Protein AF-A0A560C0X3-F1 (afdb_monomer)

Secondary structure (DSSP, 8-state):
--------------------SSHHHHHHHHHHHHHHTHHHHHHHTT-S-----TT--PPPPPPPP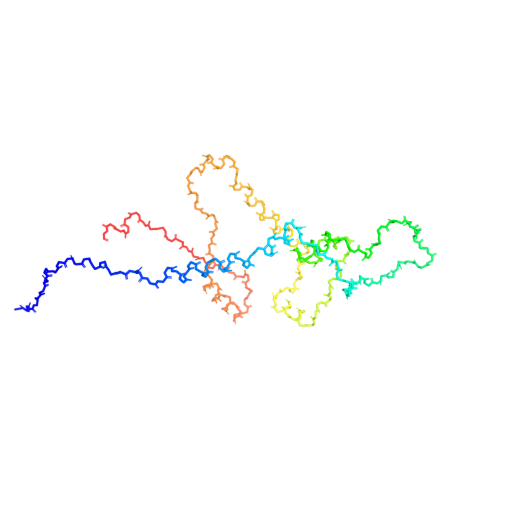PS-SSSPPPP-TTPPPTT---HHHHHHHHHHTTTSSTTSSS--------HHHHHHHHHTT-TT-PPTTHHHHHHHHHHHHHHHTT-HHHHHHT-S-PPPSPPPB-HHHHHHHHHHHHHHT--TT-SPPPB----PPPTTTT--

InterPro domains:
  IPR021395 Protein of unknown function DUF3035 [PF11233] (43-186)

Solvent-accessible surface area (backbone atoms only — not comparable to full-atom values): 14164 Å² total; per-residue (Å²): 129,89,88,82,83,88,86,81,92,74,82,90,74,84,79,87,72,85,90,80,85,58,64,70,63,53,51,52,53,52,52,54,56,57,62,68,49,55,64,59,53,36,46,73,73,60,76,45,86,83,73,81,64,91,81,64,80,78,84,71,64,80,88,77,84,71,99,47,90,88,66,69,79,83,85,61,89,92,60,82,56,92,64,61,78,49,72,67,57,52,51,49,28,68,73,69,54,68,75,78,76,86,47,80,86,49,82,78,72,66,72,77,64,53,75,66,51,50,52,50,42,54,72,70,64,55,76,83,63,76,67,88,61,52,66,62,53,52,52,52,54,53,51,50,58,63,56,68,77,62,42,74,64,50,54,66,76,52,72,57,91,73,78,72,94,73,79,51,65,31,70,67,58,39,52,50,51,49,53,54,27,60,75,70,70,47,62,84,87,65,76,86,80,45,62,58,77,82,78,76,78,58,99,60,78,83,76,117

Radius of gyration: 33.98 Å; Cα contacts (8 Å, |Δi|>4): 47; chains: 1; bounding box: 112×56×69 Å

Organism: Azospirillum brasilense (NCBI:txid192)

Structure (mmCIF, N/CA/C/O backbone):
data_AF-A0A560C0X3-F1
#
_entry.id   AF-A0A560C0X3-F1
#
loop_
_atom_site.group_PDB
_atom_site.id
_atom_site.type_symbol
_atom_site.label_atom_id
_atom_site.label_alt_id
_atom_site.label_comp_id
_atom_site.label_asym_id
_atom_site.label_entity_id
_atom_site.label_seq_id
_atom_site.pdbx_PDB_ins_code
_atom_site.Cartn_x
_atom_site.Cartn_y
_atom_site.Cartn_z
_atom_site.occupancy
_atom_site.B_iso_or_equiv
_atom_site.auth_seq_id
_atom_site.auth_comp_id
_atom_site.auth_asym_id
_atom_site.auth_atom_id
_atom_site.pdbx_PDB_model_num
ATOM 1 N N . MET A 1 1 ? -70.327 13.283 19.574 1.00 41.25 1 MET A N 1
ATOM 2 C CA . MET A 1 1 ? -68.919 12.825 19.556 1.00 41.25 1 MET A CA 1
ATOM 3 C C . MET A 1 1 ? -68.343 13.211 18.198 1.00 41.25 1 MET A C 1
ATOM 5 O O . MET A 1 1 ? -69.036 13.007 17.213 1.00 41.25 1 MET A O 1
ATOM 9 N N . LEU A 1 2 ? -67.200 13.910 18.194 1.00 37.56 2 LEU A N 1
ATOM 10 C CA . LEU A 1 2 ? -66.532 14.622 17.079 1.00 37.56 2 LEU A CA 1
ATOM 11 C C . LEU A 1 2 ? -66.697 13.895 15.721 1.00 37.56 2 LEU A C 1
ATOM 13 O O . LEU A 1 2 ? -66.414 12.709 15.656 1.00 37.56 2 LEU A O 1
ATOM 17 N N . SER A 1 3 ? -67.269 14.441 14.639 1.00 41.94 3 SER A N 1
ATOM 18 C CA . SER A 1 3 ? -66.987 15.655 13.841 1.00 41.94 3 SER A CA 1
ATOM 19 C C . SER A 1 3 ? -65.567 15.737 13.260 1.00 41.94 3 SER A C 1
ATOM 21 O O . SER A 1 3 ? -64.688 16.284 13.915 1.00 41.94 3 SER A O 1
ATOM 23 N N . PHE A 1 4 ? -65.374 15.189 12.047 1.00 36.75 4 PHE A N 1
ATOM 24 C CA . PHE A 1 4 ? -64.528 15.658 10.919 1.00 36.75 4 PHE A CA 1
ATOM 25 C C . PHE A 1 4 ? -64.501 14.534 9.851 1.00 36.75 4 PHE A C 1
ATOM 27 O O . PHE A 1 4 ? -64.142 13.408 10.161 1.00 36.75 4 PHE A O 1
ATOM 34 N N . ALA A 1 5 ? -65.106 14.683 8.671 1.00 41.66 5 ALA A N 1
ATOM 35 C CA . ALA A 1 5 ? -64.643 15.414 7.486 1.00 41.66 5 ALA A CA 1
ATOM 36 C C . ALA A 1 5 ? -63.837 14.553 6.488 1.00 41.66 5 ALA A C 1
ATOM 38 O O . ALA A 1 5 ? -62.844 13.929 6.834 1.00 41.66 5 ALA A O 1
ATOM 39 N N . SER A 1 6 ? -64.212 14.715 5.213 1.00 40.19 6 SER A N 1
ATOM 40 C CA . SER A 1 6 ? -63.333 14.683 4.037 1.00 40.19 6 SER A CA 1
ATOM 41 C C . SER A 1 6 ? -62.940 13.319 3.450 1.00 40.19 6 SER A C 1
ATOM 43 O O . SER A 1 6 ? -62.112 12.604 3.992 1.00 40.19 6 SER A O 1
ATOM 45 N N . SER A 1 7 ? -63.390 13.041 2.222 1.00 43.66 7 SER A N 1
ATOM 46 C CA . SER A 1 7 ? -62.430 13.035 1.112 1.00 43.66 7 SER A CA 1
ATOM 47 C C . SER A 1 7 ? -63.134 13.136 -0.239 1.00 43.66 7 SER A C 1
ATOM 49 O O . SER A 1 7 ? -64.016 12.363 -0.604 1.00 43.66 7 SER A O 1
ATOM 51 N N . ILE A 1 8 ? -62.730 14.177 -0.946 1.00 47.94 8 ILE A N 1
ATOM 52 C CA . ILE A 1 8 ? -63.226 14.682 -2.211 1.00 47.94 8 ILE A CA 1
ATOM 53 C C . ILE A 1 8 ? -62.703 13.823 -3.366 1.00 47.94 8 ILE A C 1
ATOM 55 O O . ILE A 1 8 ? -61.501 13.623 -3.522 1.00 47.94 8 ILE A O 1
ATOM 59 N N . ALA A 1 9 ? -63.614 13.408 -4.244 1.00 51.00 9 ALA A N 1
ATOM 60 C CA . ALA A 1 9 ? -63.285 12.971 -5.590 1.00 51.00 9 ALA A CA 1
ATOM 61 C C . ALA A 1 9 ? -62.662 14.140 -6.377 1.00 51.00 9 ALA A C 1
ATOM 63 O O . ALA A 1 9 ? -63.342 15.119 -6.690 1.00 51.00 9 ALA A O 1
ATOM 64 N N . ARG A 1 10 ? -61.378 14.046 -6.743 1.00 47.59 10 ARG A N 1
ATOM 65 C CA . ARG A 1 10 ? -60.783 14.896 -7.787 1.00 47.59 10 ARG A CA 1
ATOM 66 C C . ARG A 1 10 ? -60.113 14.037 -8.848 1.00 47.59 10 ARG A C 1
ATOM 68 O O . ARG A 1 10 ? -59.218 13.244 -8.581 1.00 47.59 10 ARG A O 1
ATOM 75 N N . ARG A 1 11 ? -60.628 14.223 -10.063 1.00 47.00 11 ARG A N 1
ATOM 76 C CA . ARG A 1 11 ? -60.196 13.632 -11.326 1.00 47.00 11 ARG A CA 1
ATOM 77 C C . ARG A 1 11 ? -58.701 13.832 -11.541 1.00 47.00 11 ARG A C 1
ATOM 79 O O . ARG A 1 11 ? -58.178 14.929 -11.375 1.00 47.00 11 ARG A O 1
ATOM 86 N N . SER A 1 12 ? -58.067 12.762 -12.002 1.00 45.84 12 SER A N 1
ATOM 87 C CA . SER A 1 12 ? -56.747 12.767 -12.618 1.00 45.84 12 SER A CA 1
ATOM 88 C C . SER A 1 12 ? -56.761 13.668 -13.857 1.00 45.84 12 SER A C 1
ATOM 90 O O . SER A 1 12 ? -57.322 13.313 -14.891 1.00 45.84 12 SER A O 1
ATOM 92 N N . THR A 1 13 ? -56.156 14.849 -13.754 1.00 48.03 13 THR A N 1
ATOM 93 C CA . THR A 1 13 ? -55.763 15.659 -14.909 1.00 48.03 13 THR A CA 1
ATOM 94 C C . THR A 1 13 ? -54.274 15.441 -15.144 1.00 48.03 13 THR A C 1
ATOM 96 O O . THR A 1 13 ? -53.438 15.977 -14.420 1.00 48.03 13 THR A O 1
ATOM 99 N N . ARG A 1 14 ? -53.938 14.627 -16.149 1.00 51.03 14 ARG A N 1
ATOM 100 C CA . ARG A 1 14 ? -52.578 14.526 -16.687 1.00 51.03 14 ARG A CA 1
ATOM 101 C C . ARG A 1 14 ? -52.277 15.810 -17.460 1.00 51.03 14 ARG A C 1
ATOM 103 O O . ARG A 1 14 ? -52.784 15.995 -18.563 1.00 51.03 14 ARG A O 1
ATOM 110 N N . SER A 1 15 ? -51.475 16.700 -16.887 1.00 42.84 15 SER A N 1
ATOM 111 C CA . SER A 1 15 ? -50.922 17.855 -17.593 1.00 42.84 15 SER A CA 1
ATOM 112 C C . SER A 1 15 ? -49.656 17.438 -18.349 1.00 42.84 15 SER A C 1
ATOM 114 O O . SER A 1 15 ? -48.555 17.412 -17.805 1.00 42.84 15 SER A O 1
ATOM 116 N N . LEU A 1 16 ? -49.801 17.117 -19.638 1.00 55.41 16 LEU A N 1
ATOM 117 C CA . LEU A 1 16 ? -48.670 17.104 -20.570 1.00 55.41 16 LEU A CA 1
ATOM 118 C C . LEU A 1 16 ? -48.284 18.563 -20.874 1.00 55.41 16 LEU A C 1
ATOM 120 O O . LEU A 1 16 ? -48.778 19.187 -21.812 1.00 55.41 16 LEU A O 1
ATOM 124 N N . GLY A 1 17 ? -47.435 19.130 -20.017 1.00 46.75 17 GLY A N 1
ATOM 125 C CA . GLY A 1 17 ? -46.793 20.425 -20.223 1.00 46.75 17 GLY A CA 1
ATOM 126 C C . GLY A 1 17 ? -45.571 20.290 -21.134 1.00 46.75 17 GLY A C 1
ATOM 127 O O . GLY A 1 17 ? -44.653 19.529 -20.852 1.00 46.75 17 GLY A O 1
ATOM 128 N N . ARG A 1 18 ? -45.590 21.036 -22.240 1.00 55.88 18 ARG A N 1
ATOM 129 C CA . ARG A 1 18 ? -44.599 21.112 -23.327 1.00 55.88 18 ARG A CA 1
ATOM 130 C C . ARG A 1 18 ? -43.155 21.279 -22.820 1.00 55.88 18 ARG A C 1
ATOM 132 O O . ARG A 1 18 ? -42.809 22.326 -22.286 1.00 55.88 18 ARG A O 1
ATOM 139 N N . ALA A 1 19 ? -42.290 20.308 -23.111 1.00 54.09 19 ALA A N 1
ATOM 140 C CA . ALA A 1 19 ? -40.833 20.440 -23.029 1.00 54.09 19 ALA A CA 1
ATOM 141 C C . ALA A 1 19 ? -40.234 20.671 -24.432 1.00 54.09 19 ALA A C 1
ATOM 143 O O . ALA A 1 19 ? -39.456 19.867 -24.932 1.00 54.09 19 ALA A O 1
ATOM 144 N N . LEU A 1 20 ? -40.622 21.758 -25.103 1.00 62.88 20 LEU A N 1
ATOM 145 C CA . LEU A 1 20 ? -39.963 22.220 -26.331 1.00 62.88 20 LEU A CA 1
ATOM 146 C C . LEU A 1 20 ? -39.229 23.523 -26.005 1.00 62.88 20 LEU A C 1
ATOM 148 O O . LEU A 1 20 ? -39.871 24.543 -25.783 1.00 62.88 20 LEU A O 1
ATOM 152 N N . GLY A 1 21 ? -37.894 23.488 -25.951 1.00 57.91 21 GLY A N 1
ATOM 153 C CA . GLY A 1 21 ? -37.104 24.721 -25.825 1.00 57.91 21 GLY A CA 1
ATOM 154 C C . GLY A 1 21 ? -35.640 24.601 -25.391 1.00 57.91 21 GLY A C 1
ATOM 155 O O . GLY A 1 21 ? -34.943 25.605 -25.409 1.00 57.91 21 GLY A O 1
ATOM 156 N N . ARG A 1 22 ? -35.135 23.416 -25.010 1.00 58.81 22 ARG A N 1
ATOM 157 C CA . ARG A 1 22 ? -33.709 23.228 -24.632 1.00 58.81 22 ARG A CA 1
ATOM 158 C C . ARG A 1 22 ? -32.947 22.184 -25.461 1.00 58.81 22 ARG A C 1
ATOM 160 O O . ARG A 1 22 ? -31.740 22.053 -25.310 1.00 58.81 22 ARG A O 1
ATOM 167 N N . GLY A 1 23 ? -33.632 21.492 -26.374 1.00 61.78 23 GLY A N 1
ATOM 168 C CA . GLY A 1 23 ? -33.045 20.490 -27.273 1.00 61.78 23 GLY A CA 1
ATOM 169 C C . GLY A 1 23 ? -31.928 21.000 -28.199 1.00 61.78 23 GLY A C 1
ATOM 170 O O . GLY A 1 23 ? -30.887 20.347 -28.251 1.00 61.78 23 GLY A O 1
ATOM 171 N N . PRO A 1 24 ? -32.064 22.156 -28.890 1.00 66.19 24 PRO A N 1
ATOM 172 C CA . PRO A 1 24 ? -31.031 22.592 -29.835 1.00 66.19 24 PRO A CA 1
ATOM 173 C C . PRO A 1 24 ? -29.752 23.066 -29.130 1.00 66.19 24 PRO A C 1
ATOM 175 O O . PRO A 1 24 ? -28.660 22.848 -29.641 1.00 66.19 24 PRO A O 1
ATOM 178 N N . LEU A 1 25 ? -29.869 23.638 -27.925 1.00 69.88 25 LEU A N 1
ATOM 179 C CA . LEU A 1 25 ? -28.718 24.041 -27.109 1.00 69.88 25 LEU A CA 1
ATOM 180 C C . LEU A 1 25 ? -27.960 22.829 -26.548 1.00 69.88 25 LEU A C 1
ATOM 182 O O . LEU A 1 25 ? -26.732 22.830 -26.537 1.00 69.88 25 LEU A O 1
ATOM 186 N N . LEU A 1 26 ? -28.674 21.775 -26.135 1.00 76.38 26 LEU A N 1
ATOM 187 C CA . LEU A 1 26 ? -28.053 20.539 -25.651 1.00 76.38 26 LEU A CA 1
ATOM 188 C C . LEU A 1 26 ? -27.362 19.762 -26.787 1.00 76.38 26 LEU A C 1
ATOM 190 O O . LEU A 1 26 ? -26.274 19.229 -26.591 1.00 76.38 26 LEU A O 1
ATOM 194 N N . GLY A 1 27 ? -27.964 19.741 -27.982 1.00 80.06 27 GLY A N 1
ATOM 195 C CA . GLY A 1 27 ? -27.369 19.132 -29.175 1.00 80.06 27 GLY A CA 1
ATOM 196 C C . GLY A 1 27 ? -26.104 19.856 -29.642 1.00 80.06 27 GLY A C 1
ATOM 197 O O . GLY A 1 27 ? -25.096 19.210 -29.916 1.00 80.06 27 GLY A O 1
ATOM 198 N N . LEU A 1 28 ? -26.120 21.194 -29.658 1.00 81.31 28 LEU A N 1
ATOM 199 C CA . LEU A 1 28 ? -24.944 22.001 -29.998 1.00 81.31 28 LEU A CA 1
ATOM 200 C C . LEU A 1 28 ? -23.796 21.786 -28.994 1.00 81.31 28 LEU A C 1
ATOM 202 O O . LEU A 1 28 ? -22.644 21.653 -29.401 1.00 81.31 28 LEU A O 1
ATOM 206 N N . ALA A 1 29 ? -24.105 21.693 -27.696 1.00 79.50 29 ALA A N 1
ATOM 207 C CA . ALA A 1 29 ? -23.112 21.415 -26.658 1.00 79.50 29 ALA A CA 1
ATOM 208 C C . ALA A 1 29 ? -22.483 20.015 -26.801 1.00 79.50 29 ALA A C 1
ATOM 210 O O . ALA A 1 29 ? -21.272 19.864 -26.652 1.00 79.50 29 ALA A O 1
ATOM 211 N N . LEU A 1 30 ? -23.281 19.001 -27.148 1.00 80.50 30 LEU A N 1
ATOM 212 C CA . LEU A 1 30 ? -22.797 17.638 -27.400 1.00 80.50 30 LEU A CA 1
ATOM 213 C C . LEU A 1 30 ? -21.871 17.559 -28.619 1.00 80.50 30 LEU A C 1
ATOM 215 O O . LEU A 1 30 ? -20.828 16.912 -28.560 1.00 80.50 30 LEU A O 1
ATOM 219 N N . VAL A 1 31 ? -22.226 18.244 -29.708 1.00 81.31 31 VAL A N 1
ATOM 220 C CA . VAL A 1 31 ? -21.384 18.319 -30.912 1.00 81.31 31 VAL A CA 1
ATOM 221 C C . VAL A 1 31 ? -20.084 19.072 -30.618 1.00 81.31 31 VAL A C 1
ATOM 223 O O . VAL A 1 31 ? -19.018 18.621 -31.032 1.00 81.31 31 VAL A O 1
ATOM 226 N N . ALA A 1 32 ? -20.138 20.162 -29.847 1.00 77.75 32 ALA A N 1
ATOM 227 C CA . ALA A 1 32 ? -18.941 20.885 -29.425 1.00 77.75 32 ALA A CA 1
ATOM 228 C C . ALA A 1 32 ? -17.989 20.002 -28.590 1.00 77.75 32 ALA A C 1
ATOM 230 O O . ALA A 1 32 ? -16.791 19.992 -28.865 1.00 77.75 32 ALA A O 1
ATOM 231 N N . LEU A 1 33 ? -18.508 19.194 -27.651 1.00 76.31 33 LEU A N 1
ATOM 232 C CA . LEU A 1 33 ? -17.697 18.217 -26.904 1.00 76.31 33 LEU A CA 1
ATOM 233 C C . LEU A 1 33 ? -17.110 17.114 -27.804 1.00 76.31 33 LEU A C 1
ATOM 235 O O . LEU A 1 33 ? -15.969 16.692 -27.604 1.00 76.31 33 LEU A O 1
ATOM 239 N N . ALA A 1 34 ? -17.864 16.649 -28.804 1.00 75.25 34 ALA A N 1
ATOM 240 C CA . ALA A 1 34 ? -17.393 15.622 -29.734 1.00 75.25 34 ALA A CA 1
ATOM 241 C C . ALA A 1 34 ? -16.242 16.124 -30.626 1.00 75.25 34 ALA A C 1
ATOM 243 O O . ALA A 1 34 ? -15.321 15.363 -30.928 1.00 75.25 34 ALA A O 1
ATOM 244 N N . LEU A 1 35 ? -16.249 17.407 -31.008 1.00 71.88 35 LEU A N 1
ATOM 245 C CA . LEU A 1 35 ? -15.166 18.007 -31.795 1.00 71.88 35 LEU A CA 1
ATOM 246 C C . LEU A 1 35 ? -13.882 18.208 -30.972 1.00 71.88 35 LEU A C 1
ATOM 248 O O . LEU A 1 35 ? -12.794 18.050 -31.524 1.00 71.88 35 LEU A O 1
ATOM 252 N N . THR A 1 36 ? -13.981 18.481 -29.663 1.00 70.12 36 THR A N 1
ATOM 253 C CA . THR A 1 36 ? -12.797 18.656 -28.795 1.00 70.12 36 THR A CA 1
ATOM 254 C C . THR A 1 36 ? -12.005 17.369 -28.540 1.00 70.12 36 THR A C 1
ATOM 256 O O . THR A 1 36 ? -10.846 17.448 -28.158 1.00 70.12 36 THR A O 1
ATOM 259 N N . GLY A 1 37 ? -12.585 16.185 -28.779 1.00 66.50 37 GLY A N 1
ATOM 260 C CA . GLY A 1 37 ? -11.908 14.898 -28.547 1.00 66.50 37 GLY A CA 1
ATOM 261 C C . GLY A 1 37 ? -11.094 14.363 -29.733 1.00 66.50 37 GLY A C 1
ATOM 262 O O . GLY A 1 37 ? -10.351 13.393 -29.591 1.00 66.50 37 GLY A O 1
ATOM 263 N N . CYS A 1 38 ? -11.222 14.957 -30.924 1.00 71.50 38 CYS A N 1
ATOM 264 C CA . CYS A 1 38 ? -10.637 14.386 -32.141 1.00 71.50 38 CYS A CA 1
ATOM 265 C C . CYS A 1 38 ? -9.100 14.526 -32.194 1.00 71.50 38 CYS A C 1
ATOM 267 O O . CYS A 1 38 ? -8.423 13.714 -32.824 1.00 71.50 38 CYS A O 1
ATOM 269 N N . THR A 1 39 ? -8.534 15.524 -31.513 1.00 71.12 39 THR A N 1
ATOM 270 C CA . THR A 1 39 ? -7.081 15.747 -31.426 1.00 71.12 39 THR A CA 1
ATOM 271 C C . THR A 1 39 ? -6.384 14.708 -30.547 1.00 71.12 39 THR A C 1
ATOM 273 O O . THR A 1 39 ? -5.360 14.159 -30.952 1.00 71.12 39 THR A O 1
ATOM 276 N N . ASP A 1 40 ? -6.967 14.362 -29.398 1.00 75.06 40 ASP A N 1
ATOM 277 C CA . ASP A 1 40 ? -6.420 13.347 -28.489 1.00 75.06 40 ASP A CA 1
ATOM 278 C C . ASP A 1 40 ? -6.482 11.939 -29.081 1.00 75.06 40 ASP A C 1
ATOM 280 O O . ASP A 1 40 ? -5.521 11.176 -28.976 1.00 75.06 40 ASP A O 1
ATOM 284 N N . VAL A 1 41 ? -7.571 11.608 -29.784 1.00 77.56 41 VAL A N 1
ATOM 285 C CA . VAL A 1 41 ? -7.692 10.320 -30.486 1.00 77.56 41 VAL A CA 1
ATOM 286 C C . VAL A 1 41 ? -6.636 10.191 -31.586 1.00 77.56 41 VAL A C 1
ATOM 288 O O . VAL A 1 41 ? -6.038 9.132 -31.735 1.00 77.56 41 VAL A O 1
ATOM 291 N N . ARG A 1 42 ? -6.336 11.263 -32.330 1.00 76.19 42 ARG A N 1
ATOM 292 C CA . ARG A 1 42 ? -5.270 11.250 -33.351 1.00 76.19 42 ARG A CA 1
ATOM 293 C C . ARG A 1 42 ? -3.877 11.058 -32.751 1.00 76.19 42 ARG A C 1
ATOM 295 O O . ARG A 1 42 ? -3.043 10.384 -33.356 1.00 76.19 42 ARG A O 1
ATOM 302 N N . ARG A 1 43 ? -3.631 11.612 -31.562 1.00 77.44 43 ARG A N 1
ATOM 303 C CA . ARG A 1 43 ? -2.374 11.428 -30.827 1.00 77.44 43 ARG A CA 1
ATOM 304 C C . ARG A 1 43 ? -2.259 10.021 -30.229 1.00 77.44 43 ARG A C 1
ATOM 306 O O . ARG A 1 43 ? -1.183 9.435 -30.307 1.00 77.44 43 ARG A O 1
ATOM 313 N N . SER A 1 44 ? -3.345 9.438 -29.716 1.00 75.69 44 SER A N 1
ATOM 314 C CA . SER A 1 44 ? -3.338 8.077 -29.151 1.00 75.69 44 SER A CA 1
ATOM 315 C C . SER A 1 44 ? -3.199 6.973 -30.205 1.00 75.69 44 SER A C 1
ATOM 317 O O . SER A 1 44 ? -2.556 5.961 -29.938 1.00 75.69 44 SER A O 1
ATOM 319 N N . ILE A 1 45 ? -3.723 7.183 -31.419 1.00 81.88 45 ILE A N 1
ATOM 320 C CA . ILE A 1 45 ? -3.535 6.268 -32.562 1.00 81.88 45 ILE A CA 1
ATOM 321 C C . ILE A 1 45 ? -2.222 6.514 -33.329 1.00 81.88 45 ILE A C 1
ATOM 323 O O . ILE A 1 45 ? -1.991 5.884 -34.359 1.00 81.88 45 ILE A O 1
ATOM 327 N N . GLY A 1 46 ? -1.365 7.431 -32.859 1.00 75.44 46 GLY A N 1
ATOM 328 C CA . GLY A 1 46 ? -0.044 7.692 -33.443 1.00 75.44 46 GLY A CA 1
ATOM 329 C C . GLY A 1 46 ? -0.057 8.423 -34.790 1.00 75.44 46 GLY A C 1
ATOM 330 O O . GLY A 1 46 ? 0.955 8.427 -35.487 1.00 75.44 46 GLY A O 1
ATOM 331 N N . LEU A 1 47 ? -1.183 9.041 -35.165 1.00 81.00 47 LEU A N 1
ATOM 332 C CA . LEU A 1 47 ? -1.292 9.859 -36.379 1.00 81.00 47 LEU A CA 1
ATOM 333 C C . LEU A 1 47 ? -0.569 11.205 -36.232 1.00 81.00 47 LEU A C 1
ATOM 335 O O . LEU A 1 47 ? -0.184 11.811 -37.229 1.00 81.00 47 LEU A O 1
ATOM 339 N N . ASP A 1 48 ? -0.392 11.666 -34.992 1.00 80.31 48 ASP A N 1
ATOM 340 C CA . ASP A 1 48 ? 0.347 12.883 -34.670 1.00 80.31 48 ASP A CA 1
ATOM 341 C C . ASP A 1 48 ? 1.781 12.551 -34.231 1.00 80.31 48 ASP A C 1
ATOM 343 O O . ASP A 1 48 ? 2.007 11.743 -33.325 1.00 80.31 48 ASP A O 1
ATOM 347 N N . ARG A 1 49 ? 2.774 13.178 -34.870 1.00 74.25 49 ARG A N 1
ATOM 348 C CA . ARG A 1 49 ? 4.194 12.942 -34.587 1.00 74.25 49 ARG A CA 1
ATOM 349 C C . ARG A 1 49 ? 4.599 13.705 -33.328 1.00 74.25 49 ARG A C 1
ATOM 351 O O . ARG A 1 49 ? 4.854 14.901 -33.378 1.00 74.25 49 ARG A O 1
ATOM 358 N N . THR A 1 50 ? 4.673 13.016 -32.190 1.00 74.38 50 THR A N 1
ATOM 359 C CA . THR A 1 50 ? 5.337 13.555 -30.991 1.00 74.38 50 THR A CA 1
ATOM 360 C C . THR A 1 50 ? 6.846 13.456 -31.181 1.00 74.38 50 THR A C 1
ATOM 362 O O . THR A 1 50 ? 7.427 12.383 -31.024 1.00 74.38 50 THR A O 1
ATOM 365 N N . SER A 1 51 ? 7.480 14.564 -31.549 1.00 78.25 51 SER A N 1
ATOM 366 C CA . SER A 1 51 ? 8.937 14.690 -31.489 1.00 78.25 51 SER A CA 1
ATOM 367 C C . SER A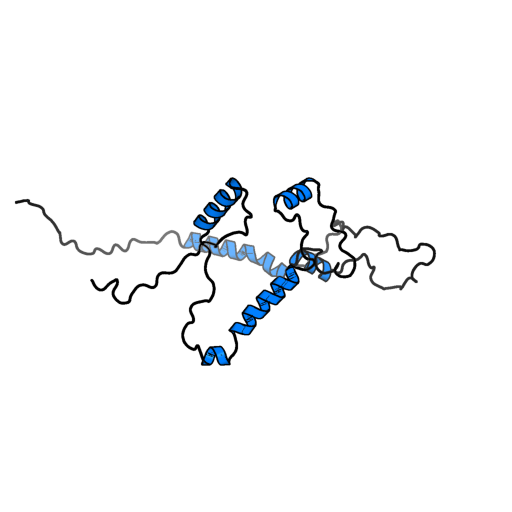 1 51 ? 9.372 14.752 -30.019 1.00 78.25 51 SER A C 1
ATOM 369 O O . SER A 1 51 ? 8.724 15.458 -29.245 1.00 78.25 51 SER A O 1
ATOM 371 N N . PRO A 1 52 ? 10.427 14.031 -29.605 1.00 79.00 52 PRO A N 1
ATOM 372 C CA . PRO A 1 52 ? 11.050 14.259 -28.306 1.00 79.00 52 PRO A CA 1
ATOM 373 C C . PRO A 1 52 ? 11.518 15.714 -28.214 1.00 79.00 52 PRO A C 1
ATOM 375 O O . PRO A 1 52 ? 12.156 16.196 -29.143 1.00 79.00 52 PRO A O 1
ATOM 378 N N . ASP A 1 53 ? 11.184 16.393 -27.121 1.00 84.25 53 ASP A N 1
ATOM 379 C CA . ASP A 1 53 ? 11.543 17.794 -26.889 1.00 84.25 53 ASP A CA 1
ATOM 380 C C . ASP A 1 53 ? 13.061 17.926 -26.711 1.00 84.25 53 ASP A C 1
ATOM 382 O O . ASP A 1 53 ? 13.640 17.390 -25.758 1.00 84.25 53 ASP A O 1
ATOM 386 N N . GLU A 1 54 ? 13.705 18.632 -27.640 1.00 82.44 54 GLU A N 1
ATOM 387 C CA . GLU A 1 54 ? 15.150 18.850 -27.665 1.00 82.44 54 GLU A CA 1
ATOM 388 C C . GLU A 1 54 ? 15.694 19.632 -26.456 1.00 82.44 54 GLU A C 1
ATOM 390 O O . GLU A 1 54 ? 16.903 19.606 -26.210 1.00 82.44 54 GLU A O 1
ATOM 395 N N . PHE A 1 55 ? 14.826 20.276 -25.669 1.00 83.50 55 PHE A N 1
ATOM 396 C CA . PHE A 1 55 ? 15.190 20.984 -24.441 1.00 83.50 55 PHE A CA 1
ATOM 397 C C . PHE A 1 55 ? 14.905 20.175 -23.169 1.00 83.50 55 PHE A C 1
ATOM 399 O O . PHE A 1 55 ? 15.230 20.631 -22.067 1.00 83.50 55 PHE A O 1
ATOM 406 N N . THR A 1 56 ? 14.350 18.962 -23.279 1.00 80.62 56 THR A N 1
ATOM 407 C CA . THR A 1 56 ? 14.149 18.112 -22.098 1.00 80.62 56 THR A CA 1
ATOM 408 C C . THR A 1 56 ? 15.473 17.590 -21.555 1.00 80.62 56 THR A C 1
ATOM 410 O O . THR A 1 56 ? 16.161 16.760 -22.152 1.00 80.62 56 THR A O 1
ATOM 413 N N . VAL A 1 57 ? 15.824 18.045 -20.353 1.00 77.56 57 VAL A N 1
ATOM 414 C CA . VAL A 1 57 ? 16.963 17.503 -19.613 1.00 77.56 57 VAL A CA 1
ATOM 415 C C . VAL A 1 57 ? 16.514 16.237 -18.892 1.00 77.56 57 VAL A C 1
ATOM 417 O O . VAL A 1 57 ? 15.866 16.290 -17.848 1.00 77.56 57 VAL A O 1
ATOM 420 N N . VAL A 1 58 ? 16.872 15.078 -19.444 1.00 73.06 58 VAL A N 1
ATOM 421 C CA . VAL A 1 58 ? 16.687 13.797 -18.753 1.00 73.06 58 VAL A CA 1
ATOM 422 C C . VAL A 1 58 ? 17.736 13.683 -17.651 1.00 73.06 58 VAL A C 1
ATOM 424 O O . VAL A 1 58 ? 18.941 13.678 -17.922 1.00 73.06 58 VAL A O 1
ATOM 427 N N . SER A 1 59 ? 17.291 13.572 -16.399 1.00 72.69 59 SER A N 1
ATOM 428 C CA . SER A 1 59 ? 18.188 13.276 -15.287 1.00 72.69 59 SER A CA 1
ATOM 429 C C . SER A 1 59 ? 18.717 11.848 -15.430 1.00 72.69 59 SER A C 1
ATOM 431 O O . SER A 1 59 ? 17.969 10.875 -15.508 1.00 72.69 59 SER A O 1
ATOM 433 N N . ARG A 1 60 ? 20.041 11.714 -15.510 1.00 73.00 60 ARG A N 1
ATOM 434 C CA . ARG A 1 60 ? 20.700 10.405 -15.480 1.00 73.00 60 ARG A CA 1
ATOM 435 C C . ARG A 1 60 ? 20.917 9.990 -14.032 1.00 73.00 60 ARG A C 1
ATOM 437 O O . ARG A 1 60 ? 21.128 10.842 -13.169 1.00 73.00 60 ARG A O 1
ATOM 444 N N . ALA A 1 61 ? 20.892 8.684 -13.777 1.00 74.75 61 ALA A N 1
ATOM 445 C CA . ALA A 1 61 ? 21.253 8.164 -12.466 1.00 74.75 61 ALA A CA 1
ATOM 446 C C . ALA A 1 61 ? 22.681 8.622 -12.092 1.00 74.75 61 ALA A C 1
ATOM 448 O O . ALA A 1 61 ? 23.555 8.673 -12.968 1.00 74.75 61 ALA A O 1
ATOM 449 N N . PRO A 1 62 ? 22.928 8.979 -10.818 1.00 74.94 62 PRO A N 1
ATOM 450 C CA . PRO A 1 62 ? 24.248 9.399 -10.364 1.00 74.94 62 PRO A CA 1
ATOM 451 C C . PRO A 1 62 ? 25.275 8.277 -10.561 1.00 74.94 62 PRO A C 1
ATOM 453 O O . PRO A 1 62 ? 24.951 7.090 -10.496 1.00 74.94 62 PRO A O 1
ATOM 456 N N . LEU A 1 63 ? 26.532 8.655 -10.799 1.00 77.56 63 LEU A N 1
ATOM 457 C CA . LEU A 1 63 ? 27.621 7.695 -10.961 1.00 77.56 63 LEU A CA 1
ATOM 458 C C . LEU A 1 63 ? 27.919 7.012 -9.620 1.00 77.56 63 LEU A C 1
ATOM 460 O O . LEU A 1 63 ? 28.102 7.681 -8.605 1.00 77.56 63 LEU A O 1
ATOM 464 N N . THR A 1 64 ? 27.992 5.681 -9.630 1.00 75.00 64 THR A N 1
ATOM 465 C CA . THR A 1 64 ? 28.444 4.883 -8.484 1.00 75.00 64 THR A CA 1
ATOM 466 C C . THR A 1 64 ? 29.913 4.507 -8.646 1.00 75.00 64 THR A C 1
ATOM 468 O O . THR A 1 64 ? 30.376 4.235 -9.757 1.00 75.00 64 THR A O 1
ATOM 471 N N . MET A 1 65 ? 30.656 4.510 -7.541 1.00 80.81 65 MET A N 1
ATOM 472 C CA . MET A 1 65 ? 32.070 4.156 -7.544 1.00 80.81 65 MET A CA 1
ATOM 473 C C . MET A 1 65 ? 32.223 2.627 -7.594 1.00 80.81 65 MET A C 1
ATOM 475 O O . MET A 1 65 ? 31.584 1.930 -6.801 1.00 80.81 65 MET A O 1
ATOM 479 N N . PRO A 1 66 ? 33.040 2.075 -8.510 1.00 78.62 66 PRO A N 1
ATOM 480 C CA . PRO A 1 66 ? 33.239 0.634 -8.596 1.00 78.62 66 PRO A CA 1
ATOM 481 C C . PRO A 1 66 ? 33.983 0.093 -7.359 1.00 78.62 66 PRO A C 1
ATOM 483 O O . PRO A 1 66 ? 34.746 0.825 -6.728 1.00 78.62 66 PRO A O 1
ATOM 486 N N . PRO A 1 67 ? 33.816 -1.203 -7.031 1.00 79.38 67 PRO A N 1
ATOM 487 C CA . PRO A 1 67 ? 34.379 -1.815 -5.821 1.00 79.38 67 PRO A CA 1
ATOM 488 C C . PRO A 1 67 ? 35.915 -1.864 -5.800 1.00 79.38 67 PRO A C 1
ATOM 490 O O . PRO A 1 67 ? 36.507 -2.010 -4.736 1.00 79.38 67 PRO A O 1
ATOM 493 N N . SER A 1 68 ? 36.577 -1.741 -6.955 1.00 80.81 68 SER A N 1
ATOM 494 C CA . SER A 1 68 ? 38.025 -1.548 -7.028 1.00 80.81 68 SER A CA 1
ATOM 495 C C . SER A 1 68 ? 38.385 -0.667 -8.224 1.00 80.81 68 SER A C 1
ATOM 497 O O . SER A 1 68 ? 37.834 -0.845 -9.310 1.00 80.81 68 SER A O 1
ATOM 499 N N . LEU A 1 69 ? 39.326 0.260 -8.030 1.00 81.31 69 LEU A N 1
ATOM 500 C CA . LEU A 1 69 ? 39.908 1.079 -9.104 1.00 81.31 69 LEU A CA 1
ATOM 501 C C . LEU A 1 69 ? 41.145 0.417 -9.733 1.00 81.31 69 LEU A C 1
ATOM 503 O O . LEU A 1 69 ? 41.631 0.858 -10.767 1.00 81.31 69 LEU A O 1
ATOM 507 N N . THR A 1 70 ? 41.654 -0.650 -9.113 1.00 83.62 70 THR A N 1
ATOM 508 C CA . THR A 1 70 ? 42.871 -1.354 -9.540 1.00 83.62 70 THR A CA 1
ATOM 509 C C . THR A 1 70 ? 42.597 -2.390 -10.630 1.00 83.62 70 THR A C 1
ATOM 511 O O . THR A 1 70 ? 43.478 -2.681 -11.433 1.00 83.62 70 THR A O 1
ATOM 514 N N . ARG A 1 71 ? 41.384 -2.959 -10.679 1.00 79.94 71 ARG A N 1
ATOM 515 C CA . ARG A 1 71 ? 40.964 -3.907 -11.718 1.00 79.94 71 ARG A CA 1
ATOM 516 C C . ARG A 1 71 ? 39.552 -3.550 -12.178 1.00 79.94 71 ARG A C 1
ATOM 518 O O . ARG A 1 71 ? 38.567 -3.955 -11.562 1.00 79.94 71 ARG A O 1
ATOM 525 N N . LEU A 1 72 ? 39.462 -2.747 -13.235 1.00 80.06 72 LEU A N 1
ATOM 526 C CA . LEU A 1 72 ? 38.178 -2.404 -13.840 1.00 80.06 72 LEU A CA 1
ATOM 527 C C . LEU A 1 72 ? 37.688 -3.570 -14.714 1.00 80.06 72 LEU A C 1
ATOM 529 O O . LEU A 1 72 ? 38.508 -4.232 -15.354 1.00 80.06 72 LEU A O 1
ATOM 533 N N . PRO A 1 73 ? 36.369 -3.825 -14.764 1.00 76.94 73 PRO A N 1
ATOM 534 C CA . PRO A 1 73 ? 35.791 -4.726 -15.752 1.00 76.94 73 PRO A CA 1
ATOM 535 C C . PRO A 1 73 ? 36.143 -4.275 -17.172 1.00 76.94 73 PRO A C 1
ATOM 537 O O . PRO A 1 73 ? 36.136 -3.077 -17.463 1.00 76.94 73 PRO A O 1
ATOM 540 N N . GLU A 1 74 ? 36.410 -5.231 -18.060 1.00 82.62 74 GLU A N 1
ATOM 541 C CA . GLU A 1 74 ? 36.684 -4.924 -19.461 1.00 82.62 74 GLU A CA 1
ATOM 542 C C . GLU A 1 74 ? 35.473 -4.227 -20.106 1.00 82.62 74 GLU A C 1
ATOM 544 O O . GLU A 1 74 ? 34.331 -4.693 -19.963 1.00 82.62 74 GLU A O 1
ATOM 549 N N . PRO A 1 75 ? 35.682 -3.096 -20.806 1.00 79.56 75 PRO A N 1
ATOM 550 C CA . PRO A 1 75 ? 34.599 -2.408 -21.483 1.00 79.56 75 PRO A CA 1
ATOM 551 C C . PRO A 1 75 ? 34.070 -3.293 -22.613 1.00 79.56 75 PRO A C 1
ATOM 553 O O . PRO A 1 75 ? 34.832 -3.785 -23.438 1.00 79.56 75 PRO A O 1
ATOM 556 N N .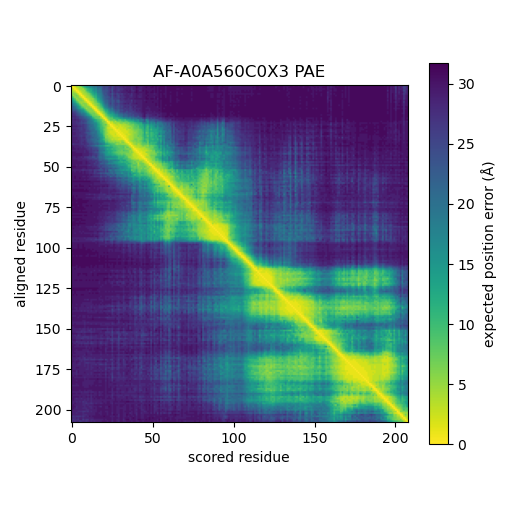 ARG A 1 76 ? 32.746 -3.468 -22.672 1.00 82.38 76 ARG A N 1
ATOM 557 C CA . ARG A 1 76 ? 32.060 -4.152 -23.777 1.00 82.38 76 ARG A CA 1
ATOM 558 C C . ARG A 1 76 ? 31.438 -3.108 -24.708 1.00 82.38 76 ARG A C 1
ATOM 560 O O . ARG A 1 76 ? 30.406 -2.535 -24.343 1.00 82.38 76 ARG A O 1
ATOM 567 N N . PRO A 1 77 ? 32.032 -2.827 -25.884 1.00 82.00 77 PRO A N 1
ATOM 568 C CA . PRO A 1 77 ? 31.460 -1.887 -26.842 1.00 82.00 77 PRO A CA 1
ATOM 569 C C . PRO A 1 77 ? 30.042 -2.313 -27.238 1.00 82.00 77 PRO A C 1
ATOM 571 O O . PRO A 1 77 ? 29.800 -3.475 -27.550 1.00 82.00 77 PRO A O 1
ATOM 574 N N . GLY A 1 78 ? 29.093 -1.378 -27.188 1.00 80.25 78 GLY A N 1
ATOM 575 C CA . GLY A 1 78 ? 27.689 -1.624 -27.538 1.00 80.25 78 GLY A CA 1
ATOM 576 C C . GLY A 1 78 ? 26.822 -2.247 -26.436 1.00 80.25 78 GLY A C 1
ATOM 577 O O . GLY A 1 78 ? 25.611 -2.340 -26.617 1.00 80.25 78 GLY A O 1
ATOM 578 N N . ALA A 1 79 ? 27.384 -2.634 -25.285 1.00 80.12 79 ALA A N 1
ATOM 579 C CA . ALA A 1 79 ? 26.575 -3.076 -24.150 1.00 80.12 79 ALA A CA 1
ATOM 580 C C . ALA A 1 79 ? 25.822 -1.894 -23.511 1.00 80.12 79 ALA A C 1
ATOM 582 O O . ALA A 1 79 ? 26.363 -0.794 -23.377 1.00 80.12 79 ALA A O 1
ATOM 583 N N . ALA A 1 80 ? 24.576 -2.135 -23.090 1.00 76.62 80 ALA A N 1
ATOM 584 C CA . ALA A 1 80 ? 23.786 -1.147 -22.363 1.00 76.62 80 ALA A CA 1
ATOM 585 C C . ALA A 1 80 ? 24.494 -0.746 -21.062 1.00 76.62 80 ALA A C 1
ATOM 587 O O . ALA A 1 80 ? 25.055 -1.588 -20.352 1.00 76.62 80 ALA A O 1
ATOM 588 N N . ARG A 1 81 ? 24.477 0.552 -20.755 1.00 76.38 81 ARG A N 1
ATOM 589 C CA . ARG A 1 81 ? 25.111 1.066 -19.544 1.00 76.38 81 ARG A CA 1
ATOM 590 C C . ARG A 1 81 ? 24.290 0.647 -18.320 1.00 76.38 81 ARG A C 1
ATOM 592 O O . ARG A 1 81 ? 23.077 0.828 -18.342 1.00 76.38 81 ARG A O 1
ATOM 599 N N . PRO A 1 82 ? 24.919 0.166 -17.235 1.00 74.50 82 PRO A N 1
ATOM 600 C CA . PRO A 1 82 ? 24.203 -0.224 -16.015 1.00 74.50 82 PRO A CA 1
ATOM 601 C C . PRO A 1 82 ? 23.348 0.893 -15.397 1.00 74.50 82 PRO A C 1
ATOM 603 O O . PRO A 1 82 ? 22.340 0.619 -14.756 1.00 74.50 82 PRO A O 1
ATOM 606 N N . GLN A 1 83 ? 23.756 2.147 -15.584 1.00 73.81 83 GLN A N 1
ATOM 607 C CA . GLN A 1 83 ? 23.067 3.336 -15.084 1.00 73.81 83 GLN A CA 1
ATOM 608 C C . GLN A 1 83 ? 21.915 3.827 -15.979 1.00 73.81 83 GLN A C 1
ATOM 610 O O . GLN A 1 83 ? 21.150 4.691 -15.550 1.00 73.81 83 GLN A O 1
ATOM 615 N N . ASP A 1 84 ? 21.790 3.318 -17.208 1.00 77.31 84 ASP A N 1
ATOM 616 C CA . ASP A 1 84 ? 20.714 3.713 -18.116 1.00 77.31 84 ASP A CA 1
ATOM 617 C C . ASP A 1 84 ? 19.493 2.814 -17.851 1.00 77.31 84 ASP A C 1
ATOM 619 O O . ASP A 1 84 ? 19.487 1.622 -18.162 1.00 77.31 84 ASP A O 1
ATOM 623 N N . ALA A 1 85 ? 18.443 3.379 -17.250 1.00 72.50 85 ALA A N 1
ATOM 624 C CA . ALA A 1 85 ? 17.179 2.671 -17.071 1.00 72.50 85 ALA A CA 1
ATOM 625 C C . ALA A 1 85 ? 16.475 2.495 -18.427 1.00 72.50 85 ALA A C 1
ATOM 627 O O . ALA A 1 85 ? 16.349 3.444 -19.203 1.00 72.50 85 ALA A O 1
ATOM 628 N N . THR A 1 86 ? 15.980 1.289 -18.718 1.00 80.44 86 THR A N 1
ATOM 629 C CA . THR A 1 86 ? 15.158 1.058 -19.913 1.00 80.44 86 THR A CA 1
ATOM 630 C C . THR A 1 86 ? 13.805 1.757 -19.766 1.00 80.44 86 THR A C 1
ATOM 632 O O . THR A 1 86 ? 13.274 1.875 -18.661 1.00 80.44 86 THR A O 1
ATOM 635 N N . SER A 1 87 ? 13.194 2.177 -20.878 1.00 78.00 87 SER A N 1
ATOM 636 C CA . SER A 1 87 ? 11.855 2.794 -20.869 1.00 78.00 87 SER A CA 1
ATOM 637 C C . SER A 1 87 ? 10.807 1.912 -20.177 1.00 78.00 87 SER A C 1
ATOM 639 O O . SER A 1 87 ? 9.976 2.408 -19.419 1.00 78.00 87 SER A O 1
ATOM 641 N N . SER A 1 88 ? 10.898 0.593 -20.364 1.00 79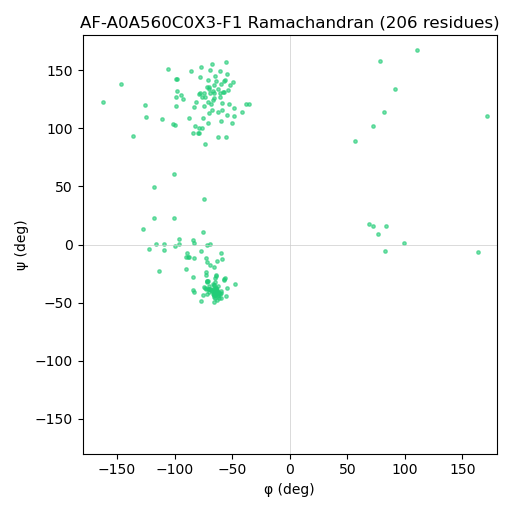.44 88 SER A N 1
ATOM 642 C CA . SER A 1 88 ? 10.067 -0.398 -19.677 1.00 79.44 88 SER A CA 1
ATOM 643 C C . SER A 1 88 ? 10.287 -0.427 -18.163 1.00 79.44 88 SER A C 1
ATOM 645 O O . SER A 1 88 ? 9.318 -0.533 -17.416 1.00 79.44 88 SER A O 1
ATOM 647 N N . ALA A 1 89 ? 11.531 -0.300 -17.691 1.00 75.81 89 ALA A N 1
ATOM 648 C CA . ALA A 1 89 ? 11.847 -0.270 -16.265 1.00 75.81 89 ALA A CA 1
ATOM 649 C C . ALA A 1 89 ? 11.351 1.023 -15.601 1.00 75.81 89 ALA A C 1
ATOM 651 O O . ALA A 1 89 ? 10.831 0.976 -14.488 1.00 75.81 89 ALA A O 1
ATOM 652 N N . VAL A 1 90 ? 11.447 2.160 -16.300 1.00 77.50 90 VAL A N 1
ATOM 653 C CA . VAL A 1 90 ? 10.905 3.447 -15.833 1.00 77.50 90 VAL A CA 1
ATOM 654 C C . VAL A 1 90 ? 9.377 3.402 -15.760 1.00 77.50 90 VAL A C 1
ATOM 656 O O . VAL A 1 90 ? 8.808 3.798 -14.746 1.00 77.50 90 VAL A O 1
ATOM 659 N N . ALA A 1 91 ? 8.712 2.861 -16.786 1.00 77.88 91 ALA A N 1
ATOM 660 C CA . ALA A 1 91 ? 7.258 2.694 -16.792 1.00 77.88 91 ALA A CA 1
ATOM 661 C C . ALA A 1 91 ? 6.782 1.718 -15.704 1.00 77.88 91 ALA A C 1
ATOM 663 O O . ALA A 1 91 ? 5.804 1.975 -15.010 1.00 77.88 91 ALA A O 1
ATOM 664 N N . ALA A 1 92 ? 7.498 0.612 -15.496 1.00 78.12 92 ALA A N 1
ATOM 665 C CA . ALA A 1 92 ? 7.196 -0.303 -14.402 1.00 78.12 92 ALA A CA 1
ATOM 666 C C . ALA A 1 92 ? 7.374 0.381 -13.036 1.00 78.12 92 ALA A C 1
ATOM 668 O O . ALA A 1 92 ? 6.531 0.227 -12.158 1.00 78.12 92 ALA A O 1
ATOM 669 N N . ALA A 1 93 ? 8.429 1.175 -12.848 1.00 75.75 93 ALA A N 1
ATOM 670 C CA . ALA A 1 93 ? 8.641 1.913 -11.606 1.00 75.75 93 ALA A CA 1
ATOM 671 C C . ALA A 1 93 ? 7.570 2.991 -11.359 1.00 75.75 93 ALA A C 1
ATOM 673 O O . ALA A 1 93 ? 7.192 3.206 -10.209 1.00 75.75 93 ALA A O 1
ATOM 674 N N . SER A 1 94 ? 7.054 3.651 -12.400 1.00 76.69 94 SER A N 1
ATOM 675 C CA . SER A 1 94 ? 5.976 4.636 -12.242 1.00 76.69 94 SER A CA 1
ATOM 676 C C . SER A 1 94 ? 4.621 3.983 -11.956 1.00 76.69 94 SER A C 1
ATOM 678 O O . SER A 1 94 ? 3.866 4.498 -11.137 1.00 76.69 94 SER A O 1
ATOM 680 N N . VAL A 1 95 ? 4.333 2.832 -12.571 1.00 81.31 95 VAL A N 1
ATOM 681 C CA . VAL A 1 95 ? 3.075 2.089 -12.372 1.00 81.31 95 VAL A CA 1
ATOM 682 C C . VAL A 1 95 ? 3.050 1.350 -11.033 1.00 81.31 95 VAL A C 1
ATOM 684 O O . VAL A 1 95 ? 2.041 1.376 -10.334 1.00 81.31 95 VAL A O 1
ATOM 687 N N . PHE A 1 96 ? 4.148 0.691 -10.659 1.00 81.75 96 PHE A N 1
ATOM 688 C CA . PHE A 1 96 ? 4.208 -0.164 -9.467 1.00 81.75 96 PHE A CA 1
ATOM 689 C C . PHE A 1 96 ? 4.775 0.536 -8.224 1.00 81.75 96 PHE A C 1
ATOM 691 O O . PHE A 1 96 ? 4.867 -0.095 -7.172 1.00 81.75 96 PHE A O 1
ATOM 698 N N . GLY A 1 97 ? 5.149 1.816 -8.323 1.00 62.22 97 GLY A N 1
ATOM 699 C CA . GLY A 1 97 ? 5.813 2.551 -7.248 1.00 62.22 97 GLY A CA 1
ATOM 700 C C . GLY A 1 97 ? 7.258 2.076 -7.069 1.00 62.22 97 GLY A C 1
ATOM 701 O O . GLY A 1 97 ? 7.529 1.014 -6.507 1.00 62.22 97 GLY A O 1
ATOM 702 N N . GLY A 1 98 ? 8.202 2.856 -7.594 1.00 55.25 98 GLY A N 1
ATOM 703 C CA . GLY A 1 98 ? 9.615 2.504 -7.671 1.00 55.25 98 GLY A CA 1
ATOM 704 C C . GLY A 1 98 ? 10.220 1.997 -6.354 1.00 55.25 98 GLY A C 1
ATOM 705 O O . GLY A 1 98 ? 9.991 2.557 -5.285 1.00 55.25 98 GLY A O 1
ATOM 706 N N . SER A 1 99 ? 11.064 0.965 -6.496 1.00 52.19 99 SER A N 1
ATOM 707 C CA . SER A 1 99 ? 12.101 0.496 -5.551 1.00 52.19 99 SER A CA 1
ATOM 708 C C . SER A 1 99 ? 11.816 -0.696 -4.630 1.00 52.19 99 SER A C 1
ATOM 710 O O . SER A 1 99 ? 12.728 -1.100 -3.909 1.00 52.19 99 SER A O 1
ATOM 712 N N . SER A 1 100 ? 10.652 -1.352 -4.673 1.00 48.88 100 SER A N 1
ATOM 713 C CA . SER A 1 100 ? 10.405 -2.501 -3.774 1.00 48.88 100 SER A CA 1
ATOM 714 C C . SER A 1 100 ? 10.817 -3.876 -4.324 1.00 48.88 100 SER A C 1
ATOM 716 O O . SER A 1 100 ? 11.036 -4.788 -3.528 1.00 48.88 100 SER A O 1
ATOM 718 N N . ARG A 1 101 ? 10.955 -4.057 -5.651 1.00 48.41 101 ARG A N 1
ATOM 719 C CA . ARG A 1 101 ? 11.169 -5.401 -6.238 1.00 48.41 101 ARG A CA 1
ATOM 720 C C . ARG A 1 101 ? 12.526 -5.649 -6.904 1.00 48.41 101 ARG A C 1
ATOM 722 O O . ARG A 1 101 ? 12.948 -6.797 -6.964 1.00 48.41 101 ARG A O 1
ATOM 729 N N . ALA A 1 102 ? 13.247 -4.612 -7.337 1.00 45.91 102 ALA A N 1
ATOM 730 C CA . ALA A 1 102 ? 14.569 -4.770 -7.967 1.00 45.91 102 ALA A CA 1
ATOM 731 C C . ALA A 1 102 ? 15.747 -4.807 -6.965 1.00 45.91 102 ALA A C 1
ATOM 733 O O . ALA A 1 102 ? 16.858 -5.176 -7.328 1.00 45.91 102 ALA A O 1
ATOM 734 N N . THR A 1 103 ? 15.513 -4.484 -5.690 1.00 43.53 103 THR A N 1
ATOM 735 C CA . THR A 1 103 ? 16.522 -4.464 -4.612 1.00 43.53 103 THR A CA 1
ATOM 736 C C . THR A 1 103 ? 16.470 -5.712 -3.721 1.00 43.53 103 THR A C 1
ATOM 738 O O . THR A 1 103 ? 16.936 -5.700 -2.586 1.00 43.53 103 THR A O 1
ATOM 741 N N . ALA A 1 104 ? 15.922 -6.828 -4.210 1.00 45.97 104 ALA A N 1
ATOM 742 C CA . ALA A 1 104 ? 15.914 -8.087 -3.459 1.00 45.97 104 ALA A CA 1
ATOM 743 C C . ALA A 1 104 ? 17.298 -8.776 -3.388 1.00 45.97 104 ALA A C 1
ATOM 745 O O . ALA A 1 104 ? 17.467 -9.689 -2.588 1.00 45.97 104 ALA A O 1
ATOM 746 N N . ALA A 1 105 ? 18.289 -8.327 -4.172 1.00 45.31 105 ALA A N 1
ATOM 747 C CA . ALA A 1 105 ? 19.648 -8.891 -4.191 1.00 45.31 105 ALA A CA 1
ATOM 748 C C . ALA A 1 105 ? 20.733 -7.982 -3.573 1.00 45.31 105 ALA A C 1
ATOM 750 O O . ALA A 1 105 ? 21.880 -8.396 -3.440 1.00 45.31 105 ALA A O 1
ATOM 751 N N . GLY A 1 106 ? 20.389 -6.757 -3.171 1.00 37.00 106 GLY A N 1
ATOM 752 C CA . GLY A 1 106 ? 21.284 -5.844 -2.464 1.00 37.00 106 GLY A CA 1
ATOM 753 C C . GLY A 1 106 ? 20.596 -5.431 -1.181 1.00 37.00 106 GLY A C 1
ATOM 754 O O . GLY A 1 106 ? 19.569 -4.761 -1.248 1.00 37.00 106 GLY A O 1
ATOM 755 N N . GLY A 1 107 ? 21.114 -5.904 -0.044 1.00 41.19 107 GLY A N 1
ATOM 756 C CA . GLY A 1 107 ? 20.532 -5.704 1.277 1.00 41.19 107 GLY A CA 1
ATOM 757 C C . GLY A 1 107 ? 19.950 -4.305 1.419 1.00 41.19 107 GLY A C 1
ATOM 758 O O . GLY A 1 107 ? 20.654 -3.314 1.252 1.00 41.19 107 GLY A O 1
ATOM 759 N N . ARG A 1 108 ? 18.646 -4.249 1.702 1.00 40.75 108 ARG A N 1
ATOM 760 C CA . ARG A 1 108 ? 17.966 -3.039 2.146 1.00 40.75 108 ARG A CA 1
ATOM 761 C C . ARG A 1 108 ? 18.715 -2.542 3.379 1.00 40.75 108 ARG A C 1
ATOM 763 O O . ARG A 1 108 ? 18.407 -2.964 4.491 1.00 40.75 108 ARG A O 1
ATOM 770 N N . THR A 1 109 ? 19.687 -1.653 3.206 1.00 45.06 109 THR A N 1
ATOM 771 C CA . THR A 1 109 ? 19.995 -0.676 4.238 1.00 45.06 109 THR A CA 1
ATOM 772 C C . THR A 1 109 ? 18.722 0.134 4.348 1.00 45.06 109 THR A C 1
ATOM 774 O O . THR A 1 109 ? 18.455 1.021 3.540 1.00 45.06 109 THR A O 1
ATOM 777 N N . ALA A 1 110 ? 17.859 -0.293 5.276 1.00 53.28 110 ALA A N 1
ATOM 778 C CA . ALA A 1 110 ? 16.762 0.514 5.759 1.00 53.28 110 ALA A CA 1
ATOM 779 C C . ALA A 1 110 ? 17.342 1.912 5.922 1.00 53.28 110 ALA A C 1
ATOM 781 O O . ALA A 1 110 ? 18.300 2.094 6.675 1.00 53.28 110 ALA A O 1
ATOM 782 N N . THR A 1 111 ? 16.859 2.853 5.115 1.00 51.56 111 THR A N 1
ATOM 783 C CA . THR A 1 111 ? 17.134 4.268 5.301 1.00 51.56 111 THR A CA 1
ATOM 784 C C . THR A 1 111 ? 16.847 4.493 6.774 1.00 51.56 111 THR A C 1
ATOM 786 O O . THR A 1 111 ? 15.724 4.226 7.199 1.00 51.56 111 THR A O 1
ATOM 789 N N . ALA A 1 112 ? 17.891 4.748 7.569 1.00 61.12 112 ALA A N 1
ATOM 790 C CA . ALA A 1 112 ? 17.759 4.802 9.015 1.00 61.12 112 ALA A CA 1
ATOM 791 C C . ALA A 1 112 ? 16.660 5.823 9.289 1.00 61.12 112 ALA A C 1
ATOM 793 O O . ALA A 1 112 ? 16.815 6.986 8.914 1.00 61.12 112 ALA A O 1
ATOM 794 N N . GLY A 1 113 ? 15.515 5.341 9.781 1.00 68.56 113 GLY A N 1
ATOM 795 C CA . GLY A 1 113 ? 14.315 6.157 9.861 1.00 68.56 113 GLY A CA 1
ATOM 796 C C . GLY A 1 113 ? 14.615 7.437 10.625 1.00 68.56 113 GLY A C 1
ATOM 797 O O . GLY A 1 113 ? 15.468 7.448 11.521 1.00 68.56 113 GLY A O 1
ATOM 798 N N . THR A 1 114 ? 13.956 8.530 10.257 1.00 83.81 114 THR A N 1
ATOM 799 C CA . THR A 1 114 ? 14.132 9.797 10.972 1.00 83.81 114 THR A CA 1
ATOM 800 C C . THR A 1 114 ? 13.834 9.609 12.466 1.00 83.81 114 THR A C 1
ATOM 802 O O . THR A 1 114 ? 13.110 8.697 12.868 1.00 83.81 114 THR A O 1
ATOM 805 N N . ALA A 1 115 ? 14.364 10.481 13.329 1.00 84.25 115 ALA A N 1
ATOM 806 C CA . ALA A 1 115 ? 14.088 10.398 14.769 1.00 84.25 115 ALA A CA 1
ATOM 807 C C . ALA A 1 115 ? 12.575 10.450 15.091 1.00 84.25 115 ALA A C 1
ATOM 809 O O . ALA A 1 115 ? 12.122 9.860 16.068 1.00 84.25 115 ALA A O 1
ATOM 810 N N . GLY A 1 116 ? 11.782 11.120 14.245 1.00 86.88 116 GLY A N 1
ATOM 811 C CA . GLY A 1 116 ? 10.322 11.113 14.340 1.00 86.88 116 GLY A CA 1
ATOM 812 C C . GLY A 1 116 ? 9.706 9.761 13.970 1.00 86.88 116 GLY A C 1
ATOM 813 O O . GLY A 1 116 ? 8.805 9.289 14.660 1.00 86.88 116 GLY A O 1
ATOM 814 N N . GLU A 1 117 ? 10.217 9.101 12.930 1.00 84.44 117 GLU A N 1
ATOM 815 C CA . GLU A 1 117 ? 9.779 7.754 12.545 1.00 84.44 117 GLU A CA 1
ATOM 816 C C . GLU A 1 117 ? 10.111 6.721 13.623 1.00 84.44 117 GLU A C 1
ATOM 818 O O . GLU A 1 117 ? 9.262 5.897 13.960 1.00 84.44 117 GLU A O 1
ATOM 823 N N . SER A 1 118 ? 11.304 6.780 14.222 1.00 81.25 118 SER A N 1
ATOM 824 C CA . SER A 1 118 ? 11.673 5.856 15.300 1.00 81.25 118 SER A CA 1
ATOM 825 C C . SER A 1 118 ? 10.829 6.070 16.562 1.00 81.25 118 SER A C 1
ATOM 827 O O . SER A 1 118 ? 10.401 5.090 17.178 1.00 81.25 118 SER A O 1
ATOM 829 N N . ALA A 1 119 ? 10.502 7.321 16.905 1.00 84.06 119 ALA A N 1
ATOM 830 C CA . ALA A 1 119 ? 9.577 7.641 17.992 1.00 84.06 119 ALA A CA 1
ATOM 831 C C . ALA A 1 119 ? 8.154 7.124 17.714 1.00 84.06 119 ALA A C 1
ATOM 833 O O . ALA A 1 119 ? 7.519 6.550 18.602 1.00 84.06 119 ALA A O 1
ATOM 834 N N . LEU A 1 120 ? 7.668 7.258 16.476 1.00 84.81 120 LEU A N 1
ATOM 835 C CA . LEU A 1 120 ? 6.356 6.746 16.078 1.00 84.81 120 LEU A CA 1
ATOM 836 C C . LEU A 1 120 ? 6.302 5.212 16.132 1.00 84.81 120 LEU A C 1
ATOM 838 O O . LEU A 1 120 ? 5.334 4.653 16.642 1.00 84.81 120 LEU A O 1
ATOM 842 N N . ILE A 1 121 ? 7.351 4.525 15.669 1.00 82.19 121 ILE A N 1
ATOM 843 C CA . ILE A 1 121 ? 7.468 3.057 15.735 1.00 82.19 121 ILE A CA 1
ATOM 844 C C . ILE A 1 121 ? 7.518 2.581 17.196 1.00 82.19 121 ILE A C 1
ATOM 846 O O . ILE A 1 121 ? 6.868 1.594 17.551 1.00 82.19 121 ILE A O 1
ATOM 850 N N . ALA A 1 122 ? 8.236 3.304 18.061 1.00 78.75 122 ALA A N 1
ATOM 851 C CA . ALA A 1 122 ? 8.290 3.013 19.492 1.00 78.75 122 ALA A CA 1
ATOM 852 C C . ALA A 1 122 ? 6.920 3.185 20.172 1.00 78.75 122 ALA A C 1
ATOM 854 O O . ALA A 1 122 ? 6.551 2.366 21.022 1.00 78.75 122 ALA A O 1
ATOM 855 N N . GLN A 1 123 ? 6.154 4.207 19.772 1.00 81.50 123 GLN A N 1
ATOM 856 C CA . GLN A 1 123 ? 4.788 4.440 20.246 1.00 81.50 123 GLN A CA 1
ATOM 857 C C . GLN A 1 123 ? 3.799 3.395 19.712 1.00 81.50 123 GLN A C 1
ATOM 859 O O . GLN A 1 123 ? 2.910 2.965 20.443 1.00 81.50 123 GLN A O 1
ATOM 864 N N . ALA A 1 124 ? 3.979 2.938 18.471 1.00 80.00 124 ALA A N 1
ATOM 865 C CA . ALA A 1 124 ? 3.163 1.896 17.847 1.00 80.00 124 ALA A CA 1
ATOM 866 C C . ALA A 1 124 ? 3.365 0.498 18.468 1.00 80.00 124 ALA A C 1
ATOM 868 O O . ALA A 1 124 ? 2.754 -0.469 18.022 1.00 80.00 124 ALA A O 1
ATOM 869 N N . GLY A 1 125 ? 4.217 0.365 19.491 1.00 70.56 125 GLY A N 1
ATOM 870 C CA . GLY A 1 125 ? 4.404 -0.891 20.214 1.00 70.56 125 GLY A CA 1
ATOM 871 C C . GLY A 1 125 ? 5.243 -1.923 19.462 1.00 70.56 125 GLY A C 1
ATOM 872 O O . GLY A 1 125 ? 5.399 -3.039 19.950 1.00 70.56 125 GLY A O 1
ATOM 873 N N . ALA A 1 126 ? 5.871 -1.555 18.340 1.00 69.94 126 ALA A N 1
ATOM 874 C CA . ALA A 1 126 ? 6.802 -2.405 17.592 1.00 69.94 126 ALA A CA 1
ATOM 875 C C . ALA A 1 126 ? 8.175 -2.529 18.293 1.00 69.94 126 ALA A C 1
ATOM 877 O O . ALA A 1 126 ? 9.230 -2.532 17.660 1.00 69.94 126 ALA A O 1
ATOM 878 N N . LYS A 1 127 ? 8.168 -2.626 19.628 1.00 59.22 127 LYS A N 1
ATOM 879 C CA . LYS A 1 127 ? 9.355 -2.679 20.493 1.00 59.22 127 LYS A CA 1
ATOM 880 C C . LYS A 1 127 ? 10.113 -4.012 20.391 1.00 59.22 127 LYS A C 1
ATOM 882 O O . LYS A 1 127 ? 11.256 -4.080 20.821 1.00 59.22 127 LYS A O 1
ATOM 887 N N . GLY A 1 128 ? 9.497 -5.045 19.809 1.00 64.69 128 GLY A N 1
ATOM 888 C CA . GLY A 1 128 ? 10.085 -6.377 19.599 1.00 64.69 128 GLY A CA 1
ATOM 889 C C . GLY A 1 128 ? 10.701 -6.608 18.214 1.00 64.69 128 GLY A C 1
ATOM 890 O O . GLY A 1 128 ? 11.127 -7.722 17.925 1.00 64.69 128 GLY A O 1
ATOM 891 N N . GLY A 1 129 ? 10.745 -5.581 17.357 1.00 66.06 129 GLY A N 1
ATOM 892 C CA . GLY A 1 129 ? 11.126 -5.735 15.954 1.00 66.06 129 GLY A CA 1
ATOM 893 C C . GLY A 1 129 ? 9.989 -6.298 15.094 1.00 66.06 129 GLY A C 1
ATOM 894 O O . GLY A 1 129 ? 9.033 -6.894 15.583 1.00 66.06 129 GLY A O 1
ATOM 895 N N . ILE A 1 130 ? 10.067 -6.053 13.788 1.00 74.38 130 ILE A N 1
ATOM 896 C CA . ILE A 1 130 ? 9.111 -6.566 12.800 1.00 74.38 130 ILE A CA 1
ATOM 897 C C . ILE A 1 130 ? 9.697 -7.861 12.233 1.00 74.38 130 ILE A C 1
ATOM 899 O O . ILE A 1 130 ? 10.845 -7.849 11.786 1.00 74.38 130 ILE A O 1
ATOM 903 N N . GLU A 1 131 ? 8.922 -8.953 12.220 1.00 77.69 131 GLU A N 1
ATOM 904 C CA . GLU A 1 131 ? 9.335 -10.223 11.604 1.00 77.69 131 GLU A CA 1
ATOM 905 C C . GLU A 1 131 ? 9.784 -9.969 10.149 1.00 77.69 131 GLU A C 1
ATOM 907 O O . GLU A 1 131 ? 9.005 -9.446 9.334 1.00 77.69 131 GLU A O 1
ATOM 912 N N . PRO A 1 132 ? 11.042 -10.291 9.790 1.00 80.62 132 PRO A N 1
ATOM 913 C CA . PRO A 1 132 ? 11.518 -10.107 8.430 1.00 80.62 132 PRO A CA 1
ATOM 914 C C . PRO A 1 132 ? 10.653 -10.906 7.453 1.00 80.62 132 PRO A C 1
ATOM 916 O O . PRO A 1 132 ? 10.540 -12.120 7.551 1.00 80.62 132 PRO A O 1
ATOM 919 N N . GLY A 1 133 ? 10.042 -10.223 6.484 1.00 85.44 133 GLY A N 1
ATOM 920 C CA . GLY A 1 133 ? 9.214 -10.890 5.478 1.00 85.44 133 GLY A CA 1
ATOM 921 C C . GLY A 1 133 ? 7.770 -11.177 5.898 1.00 85.44 133 GLY A C 1
ATOM 922 O O . GLY A 1 133 ? 7.104 -11.910 5.173 1.00 85.44 133 GLY A O 1
ATOM 923 N N . ILE A 1 134 ? 7.250 -10.555 6.970 1.00 86.56 134 ILE A N 1
ATOM 924 C CA . ILE A 1 134 ? 5.848 -10.716 7.414 1.00 86.56 134 ILE A CA 1
ATOM 925 C C . ILE A 1 134 ? 4.815 -10.585 6.281 1.00 86.56 134 ILE A C 1
ATOM 927 O O . ILE A 1 134 ? 3.825 -11.302 6.265 1.00 86.56 134 ILE A O 1
ATOM 931 N N . ARG A 1 135 ? 5.071 -9.734 5.278 1.00 87.88 135 ARG A N 1
ATOM 932 C CA . ARG A 1 135 ? 4.193 -9.594 4.104 1.00 87.88 135 ARG A CA 1
ATOM 933 C C . ARG A 1 135 ? 4.077 -10.890 3.303 1.00 87.88 135 ARG A C 1
ATOM 935 O O . ARG A 1 135 ? 2.974 -11.314 3.013 1.00 87.88 135 ARG A O 1
ATOM 942 N N . ASN A 1 136 ? 5.201 -11.556 3.034 1.00 88.81 136 ASN A N 1
ATOM 943 C CA . ASN A 1 136 ? 5.199 -12.824 2.302 1.00 88.81 136 ASN A CA 1
ATOM 944 C C . ASN A 1 136 ? 4.454 -13.914 3.081 1.00 88.81 136 ASN A C 1
ATOM 946 O O . ASN A 1 136 ? 3.764 -14.727 2.481 1.00 88.81 136 ASN A O 1
ATOM 950 N N . LYS A 1 137 ? 4.595 -13.925 4.410 1.00 89.12 137 LYS A N 1
ATOM 951 C CA . LYS A 1 137 ? 3.902 -14.869 5.290 1.00 89.12 137 LYS A CA 1
ATOM 952 C C . LYS A 1 137 ? 2.390 -14.638 5.276 1.00 89.12 137 LYS A C 1
ATOM 954 O O . LYS A 1 137 ? 1.648 -15.570 4.998 1.00 89.12 137 LYS A O 1
ATOM 959 N N . VAL A 1 138 ? 1.950 -13.390 5.452 1.00 90.06 138 VAL A N 1
ATOM 960 C CA . VAL A 1 138 ? 0.529 -13.010 5.360 1.00 90.06 138 VAL A CA 1
ATOM 961 C C . VAL A 1 138 ? -0.045 -13.341 3.982 1.00 90.06 138 VAL A C 1
ATOM 963 O O . VAL A 1 138 ? -1.146 -13.881 3.892 1.00 90.06 138 VAL A O 1
ATOM 966 N N . ASP A 1 139 ? 0.699 -13.080 2.906 1.00 89.12 139 ASP A N 1
ATOM 967 C CA . ASP A 1 139 ? 0.268 -13.410 1.544 1.00 89.12 139 ASP A CA 1
ATOM 968 C C . ASP A 1 139 ? 0.117 -14.931 1.355 1.00 89.12 139 ASP A C 1
ATOM 970 O O . ASP A 1 139 ? -0.862 -15.393 0.762 1.00 89.12 139 ASP A O 1
ATOM 974 N N . GLN A 1 140 ? 1.053 -15.727 1.885 1.00 88.94 140 GLN A N 1
ATOM 975 C CA . GLN A 1 140 ? 0.992 -17.192 1.850 1.00 88.94 140 GLN A CA 1
ATOM 976 C C . GLN A 1 140 ? -0.178 -17.746 2.669 1.00 88.94 140 GLN A C 1
ATOM 978 O O . GLN A 1 140 ? -0.867 -18.652 2.200 1.00 88.94 140 GLN A O 1
ATOM 983 N N . GLU A 1 141 ? -0.411 -17.220 3.869 1.00 86.94 141 GLU A N 1
ATOM 984 C CA . GLU A 1 141 ? -1.526 -17.612 4.742 1.00 86.94 141 GLU A CA 1
ATOM 985 C C . GLU A 1 141 ? -2.873 -17.243 4.103 1.00 86.94 141 GLU A C 1
ATOM 987 O O . GLU A 1 141 ? -3.767 -18.083 3.999 1.00 86.94 141 GLU A O 1
ATOM 992 N N . THR A 1 142 ? -2.990 -16.025 3.566 1.00 83.69 142 THR A N 1
ATOM 993 C CA . THR A 1 142 ? -4.205 -15.551 2.882 1.00 83.69 142 THR A CA 1
ATOM 994 C C . THR A 1 142 ? -4.499 -16.381 1.633 1.00 83.69 142 THR A C 1
ATOM 996 O O . THR A 1 142 ? -5.642 -16.765 1.391 1.00 83.69 142 THR A O 1
ATOM 999 N N . THR A 1 143 ? -3.473 -16.708 0.843 1.00 80.69 143 THR A N 1
ATOM 1000 C CA . THR A 1 143 ? -3.642 -17.529 -0.365 1.00 80.69 143 THR A CA 1
ATOM 1001 C C . THR A 1 143 ? -4.106 -18.946 -0.023 1.00 80.69 143 THR A C 1
ATOM 1003 O O . THR A 1 143 ? -4.980 -19.479 -0.706 1.00 80.69 143 THR A O 1
ATOM 1006 N N . GLN A 1 144 ? -3.571 -19.551 1.042 1.00 73.38 144 GLN A N 1
ATOM 1007 C CA . GLN A 1 144 ? -3.983 -20.888 1.487 1.00 73.38 144 GLN A CA 1
ATOM 1008 C C . GLN A 1 144 ? -5.456 -20.934 1.905 1.00 73.38 144 GLN A C 1
ATOM 1010 O O . GLN A 1 144 ? -6.159 -21.862 1.506 1.00 73.38 144 GLN A O 1
ATOM 1015 N N . LEU A 1 145 ? -5.944 -19.912 2.618 1.00 66.12 145 LEU A N 1
ATOM 1016 C CA . LEU A 1 145 ? -7.360 -19.805 2.987 1.00 66.12 145 LEU A CA 1
ATOM 1017 C C . LEU A 1 145 ? -8.270 -19.728 1.752 1.00 66.12 145 LEU A C 1
ATOM 1019 O O . LEU A 1 145 ? -9.289 -20.403 1.695 1.00 66.12 145 LEU A O 1
ATOM 1023 N N . VAL A 1 146 ? -7.884 -18.963 0.725 1.00 65.56 146 VAL A N 1
ATOM 1024 C CA . VAL A 1 146 ? -8.697 -18.788 -0.496 1.00 65.56 146 VAL A CA 1
ATOM 1025 C C . VAL A 1 146 ? -8.745 -20.047 -1.371 1.00 65.56 146 VAL A C 1
ATOM 1027 O O . VAL A 1 146 ? -9.734 -20.263 -2.076 1.00 65.56 146 VAL A O 1
ATOM 1030 N N . VAL A 1 147 ? -7.679 -20.853 -1.379 1.00 64.75 147 VAL A N 1
ATOM 1031 C CA . VAL A 1 147 ? -7.591 -22.072 -2.203 1.00 64.75 147 VAL A CA 1
ATOM 1032 C C . VAL A 1 147 ? -8.263 -23.265 -1.521 1.00 64.75 147 VAL A C 1
ATOM 1034 O O . VAL A 1 147 ? -8.938 -24.036 -2.203 1.00 64.75 147 VAL A O 1
ATOM 1037 N N . ALA A 1 148 ? -8.113 -23.408 -0.200 1.00 60.72 148 ALA A N 1
ATOM 1038 C CA . ALA A 1 148 ? -8.719 -24.507 0.554 1.00 60.72 148 ALA A CA 1
ATOM 1039 C C . ALA A 1 148 ? -10.258 -24.489 0.483 1.00 60.72 148 ALA A C 1
ATOM 1041 O O . ALA A 1 148 ? -10.875 -25.541 0.351 1.00 60.72 148 ALA A O 1
ATOM 1042 N N . ASP A 1 149 ? -10.854 -23.296 0.462 1.00 59.84 149 ASP A N 1
ATOM 1043 C CA . ASP A 1 149 ? -12.308 -23.075 0.483 1.00 59.84 149 ASP A CA 1
ATOM 1044 C C . ASP A 1 149 ? -13.007 -23.329 -0.873 1.00 59.84 149 ASP A C 1
ATOM 1046 O O . ASP A 1 149 ? -14.226 -23.247 -0.990 1.00 59.84 149 ASP A O 1
ATOM 1050 N N . LYS A 1 150 ? -12.252 -23.599 -1.950 1.00 63.72 150 LYS A N 1
ATOM 1051 C CA . LYS A 1 150 ? -12.781 -23.676 -3.330 1.00 63.72 150 LYS A CA 1
ATOM 1052 C C . LYS A 1 150 ? -12.628 -25.043 -3.989 1.00 63.72 150 LYS A C 1
ATOM 1054 O O . LYS A 1 150 ? -12.608 -25.132 -5.220 1.00 63.72 150 LYS A O 1
ATOM 1059 N N . SER A 1 151 ? -12.488 -26.119 -3.216 1.00 77.31 151 SER A N 1
ATOM 1060 C CA . SER A 1 151 ? -12.401 -27.449 -3.824 1.00 77.31 151 SER A CA 1
ATOM 1061 C C . SER A 1 151 ? -13.711 -27.793 -4.555 1.00 77.31 151 SER A C 1
ATOM 1063 O O . SER A 1 151 ? -14.809 -27.491 -4.091 1.00 77.31 151 SER A O 1
ATOM 1065 N N . TRP A 1 152 ? -13.610 -28.433 -5.724 1.00 77.62 152 TRP A N 1
ATOM 1066 C CA . TRP A 1 152 ? -14.780 -28.881 -6.495 1.00 77.62 152 TRP A CA 1
ATOM 1067 C C . TRP A 1 152 ? -15.694 -29.817 -5.680 1.00 77.62 152 TRP A C 1
ATOM 1069 O O . TRP A 1 152 ? -16.910 -29.807 -5.853 1.00 77.62 152 TRP A O 1
ATOM 1079 N N . ILE A 1 153 ? -15.107 -30.574 -4.748 1.00 79.50 153 ILE A N 1
ATOM 1080 C CA . ILE A 1 153 ? -15.822 -31.458 -3.822 1.00 79.50 153 ILE A CA 1
ATOM 1081 C C . ILE A 1 153 ? -16.659 -30.636 -2.834 1.00 79.50 153 ILE A C 1
ATOM 1083 O O . ILE A 1 153 ? -17.807 -30.991 -2.587 1.00 79.50 153 ILE A O 1
ATOM 1087 N N . ASP A 1 154 ? -16.138 -29.512 -2.339 1.00 74.88 154 ASP A N 1
ATOM 1088 C CA . ASP A 1 154 ? -16.860 -28.608 -1.434 1.00 74.88 154 ASP A CA 1
ATOM 1089 C C . ASP A 1 154 ? -18.062 -27.958 -2.115 1.00 74.88 154 ASP A C 1
ATOM 1091 O O . ASP A 1 154 ? -19.138 -27.873 -1.532 1.00 74.88 154 ASP A O 1
ATOM 1095 N N . SER A 1 155 ? -17.928 -27.594 -3.393 1.00 75.81 155 SER A N 1
ATOM 1096 C CA . SER A 1 155 ? -19.059 -27.092 -4.183 1.00 75.81 155 SER A CA 1
ATOM 1097 C C . SER A 1 155 ? -20.164 -28.138 -4.377 1.00 75.81 155 SER A C 1
ATOM 1099 O O . SER A 1 155 ? -21.318 -27.760 -4.582 1.00 75.81 155 SER A O 1
ATOM 1101 N N . LEU A 1 156 ? -19.824 -29.431 -4.356 1.00 82.00 156 LEU A N 1
ATOM 1102 C CA . LEU A 1 156 ? -20.790 -30.527 -4.453 1.00 82.00 156 LEU A CA 1
ATOM 1103 C C . LEU A 1 156 ? -21.418 -30.837 -3.084 1.00 82.00 156 LEU A C 1
ATOM 1105 O O . LEU A 1 156 ? -22.621 -31.075 -2.996 1.00 82.00 156 LEU A O 1
ATOM 1109 N N . LEU A 1 157 ? -20.609 -30.824 -2.020 1.00 82.12 157 LEU A N 1
ATOM 1110 C CA . LEU A 1 157 ? -21.024 -31.136 -0.651 1.00 82.12 157 LEU A CA 1
ATOM 1111 C C . LEU A 1 157 ? -21.850 -29.997 -0.027 1.00 82.12 157 LEU A C 1
ATOM 1113 O O . LEU A 1 157 ? -22.827 -30.246 0.678 1.00 82.12 157 LEU A O 1
ATOM 1117 N N . PHE A 1 158 ? -21.498 -28.751 -0.345 1.00 76.50 158 PHE A N 1
ATOM 1118 C CA . PHE A 1 158 ? -22.090 -27.517 0.171 1.00 76.50 158 PHE A CA 1
ATOM 1119 C C . PHE A 1 158 ? -22.732 -26.687 -0.950 1.00 76.50 158 PHE A C 1
ATOM 1121 O O . PHE A 1 158 ? -22.522 -25.484 -1.072 1.00 76.50 158 PHE A O 1
ATOM 1128 N N . TRP A 1 159 ? -23.562 -27.338 -1.769 1.00 79.50 159 TRP A N 1
ATOM 1129 C CA . TRP A 1 159 ? -24.353 -26.709 -2.840 1.00 79.50 159 TRP A CA 1
ATOM 1130 C C . TRP A 1 159 ? -25.328 -25.611 -2.359 1.00 79.50 159 TRP A C 1
ATOM 1132 O O . TRP A 1 159 ? -25.880 -24.863 -3.167 1.00 79.50 159 TRP A O 1
ATOM 1142 N N . GLN A 1 160 ? -25.552 -25.512 -1.047 1.00 74.69 160 GLN A N 1
ATOM 1143 C CA . GLN A 1 160 ? -26.365 -24.493 -0.398 1.00 74.69 160 GLN A CA 1
ATOM 1144 C C . GLN A 1 160 ? -25.470 -23.387 0.172 1.00 74.69 160 GLN A C 1
ATOM 1146 O O . GLN A 1 160 ? -24.399 -23.666 0.701 1.00 74.69 160 GLN A O 1
ATOM 1151 N N . THR A 1 161 ? -25.926 -22.133 0.088 1.00 62.56 161 THR A N 1
ATOM 1152 C CA . THR A 1 161 ? -25.190 -20.946 0.543 1.00 62.56 161 THR A CA 1
ATOM 1153 C C . THR A 1 161 ? -24.662 -21.117 1.970 1.00 62.56 161 THR A C 1
ATOM 1155 O O . THR A 1 161 ? -25.423 -21.020 2.932 1.00 62.56 161 THR A O 1
ATOM 1158 N N . GLN A 1 162 ? -23.355 -21.350 2.092 1.00 64.94 162 GLN A N 1
ATOM 1159 C CA . GLN A 1 162 ? -22.635 -21.353 3.361 1.00 64.94 162 GLN A CA 1
ATOM 1160 C C . GLN A 1 162 ? -22.623 -19.932 3.935 1.00 64.94 162 GLN A C 1
ATOM 1162 O O . GLN A 1 162 ? -22.343 -18.955 3.230 1.00 64.94 162 GLN A O 1
ATOM 1167 N N . GLU A 1 163 ? -22.952 -19.802 5.218 1.00 63.53 163 GLU A N 1
ATOM 1168 C CA . GLU A 1 163 ? -22.722 -18.554 5.937 1.00 63.53 163 GLU A CA 1
ATOM 1169 C C . GLU A 1 163 ? -21.208 -18.357 6.050 1.00 63.53 163 GLU A C 1
ATOM 1171 O O . GLU A 1 163 ? -20.488 -19.243 6.497 1.00 63.53 163 GLU A O 1
ATOM 1176 N N . GLN A 1 164 ? -20.724 -17.211 5.574 1.00 63.16 164 GLN A N 1
ATOM 1177 C CA . GLN A 1 164 ? -19.298 -16.910 5.509 1.00 63.16 164 GLN A CA 1
ATOM 1178 C C . GLN A 1 164 ? -18.632 -17.093 6.888 1.00 63.16 164 GLN A C 1
ATOM 1180 O O . GLN A 1 164 ? -19.147 -16.547 7.868 1.00 63.16 164 GLN A O 1
ATOM 1185 N N . PRO A 1 165 ? -17.477 -17.776 6.982 1.00 63.19 165 PRO A N 1
ATOM 1186 C CA . PRO A 1 165 ? -16.849 -18.145 8.255 1.00 63.19 165 PRO A CA 1
ATOM 1187 C C . PRO A 1 165 ? -16.157 -16.973 8.972 1.00 63.19 165 PRO A C 1
ATOM 1189 O O . PRO A 1 165 ? -15.410 -17.193 9.923 1.00 63.19 165 PRO A O 1
ATOM 1192 N N . TYR A 1 166 ? -16.355 -15.729 8.522 1.00 69.38 166 TYR A N 1
ATOM 1193 C CA . TYR A 1 166 ? -15.744 -14.561 9.146 1.00 69.38 166 TYR A CA 1
ATOM 1194 C C . TYR A 1 166 ? -16.704 -13.868 10.111 1.00 69.38 166 TYR A C 1
ATOM 1196 O O . TYR A 1 166 ? -17.857 -13.554 9.809 1.00 69.38 166 TYR A O 1
ATOM 1204 N N . GLU A 1 167 ? -16.173 -13.579 11.288 1.00 76.50 167 GLU A N 1
ATOM 1205 C CA . GLU A 1 167 ? -16.858 -12.912 12.374 1.00 76.50 167 GLU A CA 1
ATOM 1206 C C . GLU A 1 167 ? -16.472 -11.420 12.359 1.00 76.50 167 GLU A C 1
ATOM 1208 O O . GLU A 1 167 ? -15.293 -11.068 12.406 1.00 76.50 167 GLU A O 1
ATOM 1213 N N . ILE A 1 168 ? -17.448 -10.519 12.188 1.00 82.00 168 ILE A N 1
ATOM 1214 C CA . ILE A 1 168 ? -17.167 -9.081 12.043 1.00 82.00 168 ILE A CA 1
ATOM 1215 C C . ILE A 1 168 ? -17.001 -8.458 13.428 1.00 82.00 168 ILE A C 1
ATOM 1217 O O . ILE A 1 168 ? -17.954 -8.392 14.202 1.00 82.00 168 ILE A O 1
ATOM 1221 N N . VAL A 1 169 ? -15.814 -7.921 13.698 1.00 88.56 169 VAL A N 1
ATOM 1222 C CA . VAL A 1 169 ? -15.522 -7.146 14.911 1.00 88.56 169 VAL A CA 1
ATOM 1223 C C . VAL A 1 169 ? -16.383 -5.878 14.964 1.00 88.56 169 VAL A C 1
ATOM 1225 O O . VAL A 1 169 ? -16.483 -5.146 13.977 1.00 88.56 169 VAL A O 1
ATOM 1228 N N . ASP A 1 170 ? -16.987 -5.586 16.120 1.00 89.56 170 ASP A N 1
ATOM 1229 C CA . ASP A 1 170 ? -17.712 -4.337 16.369 1.00 89.56 170 ASP A CA 1
ATOM 1230 C C . ASP A 1 170 ? -16.706 -3.194 16.593 1.00 89.56 170 ASP A C 1
ATOM 1232 O O . ASP A 1 170 ? -16.068 -3.129 17.651 1.00 89.56 170 ASP A O 1
ATOM 1236 N N . PRO A 1 171 ? -16.569 -2.245 15.645 1.00 90.19 171 PRO A N 1
ATOM 1237 C CA . PRO A 1 171 ? -15.539 -1.216 15.726 1.00 90.19 171 PRO A CA 1
ATOM 1238 C C . PRO A 1 171 ? -15.739 -0.273 16.917 1.00 90.19 171 PRO A C 1
ATOM 1240 O O . PRO A 1 171 ? -14.764 0.271 17.438 1.00 90.19 171 PRO A O 1
ATOM 1243 N N . LYS A 1 172 ? -16.984 -0.056 17.367 1.00 92.19 172 LYS A N 1
ATOM 1244 C CA . LYS A 1 172 ? -17.274 0.871 18.470 1.00 92.19 172 LYS A CA 1
ATOM 1245 C C . LYS A 1 172 ? -16.914 0.243 19.807 1.00 92.19 172 LYS A C 1
ATOM 1247 O O . LYS A 1 172 ? -16.217 0.872 20.603 1.00 92.19 172 LYS A O 1
ATOM 1252 N N . LYS A 1 173 ? -17.361 -0.994 20.031 1.00 90.31 173 LYS A N 1
ATOM 1253 C CA . LYS A 1 173 ? -17.042 -1.734 21.258 1.00 90.31 173 LYS A CA 1
ATOM 1254 C C . LYS A 1 173 ? -15.552 -2.040 21.353 1.00 90.31 173 LYS A C 1
ATOM 1256 O O . LYS A 1 173 ? -14.991 -1.910 22.435 1.00 90.31 173 LYS A O 1
ATOM 1261 N N . GLU A 1 174 ? -14.899 -2.365 20.237 1.00 90.81 174 GLU A N 1
ATOM 1262 C CA . GLU A 1 174 ? -13.454 -2.607 20.241 1.00 90.81 174 GLU A CA 1
ATOM 1263 C C . GLU A 1 174 ? -12.678 -1.324 20.558 1.00 90.81 174 GLU A C 1
ATOM 1265 O O . GLU A 1 174 ? -11.779 -1.336 21.395 1.00 90.81 174 GLU A O 1
ATOM 1270 N N . ASN A 1 175 ? -13.068 -0.175 19.992 1.00 90.69 175 ASN A N 1
ATOM 1271 C CA . ASN A 1 175 ? -12.442 1.098 20.353 1.00 90.69 175 ASN A CA 1
ATOM 1272 C C . ASN A 1 175 ? -12.600 1.415 21.847 1.00 90.69 175 ASN A C 1
ATOM 1274 O O . ASN A 1 175 ? -11.657 1.894 22.476 1.00 90.69 175 ASN A O 1
ATOM 1278 N N . GLN A 1 176 ? -13.775 1.137 22.415 1.00 91.25 176 GLN A N 1
ATOM 1279 C CA . GLN A 1 176 ? -14.021 1.323 23.840 1.00 91.25 176 GLN A CA 1
ATOM 1280 C C . GLN A 1 176 ? -13.129 0.408 24.692 1.00 91.25 176 GLN A C 1
ATOM 1282 O O . GLN A 1 176 ? -12.443 0.906 25.586 1.00 91.25 176 GLN A O 1
ATOM 1287 N N . ARG A 1 177 ? -13.048 -0.887 24.358 1.00 89.69 177 ARG A N 1
ATOM 1288 C CA . ARG A 1 177 ? -12.167 -1.854 25.034 1.00 89.69 177 ARG A CA 1
ATOM 1289 C C . ARG A 1 177 ? -10.710 -1.392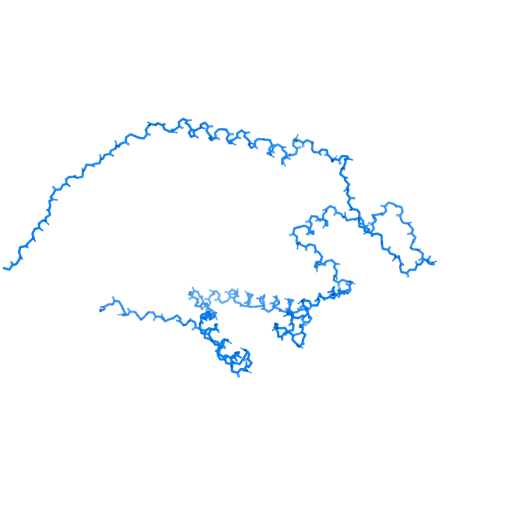 25.016 1.00 89.69 177 ARG A C 1
ATOM 1291 O O . ARG A 1 177 ? -10.034 -1.436 26.040 1.00 89.69 177 ARG A O 1
ATOM 1298 N N . LEU A 1 178 ? -10.231 -0.903 23.872 1.00 89.12 178 LEU A N 1
ATOM 1299 C CA . LEU A 1 178 ? -8.858 -0.416 23.727 1.00 89.12 178 LEU A CA 1
ATOM 1300 C C . LEU A 1 178 ? -8.571 0.798 24.619 1.00 89.12 178 LEU A C 1
ATOM 1302 O O . LEU A 1 178 ? -7.502 0.865 25.223 1.00 89.12 178 LEU A O 1
ATOM 1306 N N . ARG A 1 179 ? -9.521 1.732 24.752 1.00 89.00 179 ARG A N 1
ATOM 1307 C CA . ARG A 1 179 ? -9.382 2.888 25.657 1.00 89.00 179 ARG A CA 1
ATOM 1308 C C . ARG A 1 179 ? -9.323 2.459 27.121 1.00 89.00 179 ARG A C 1
ATOM 1310 O O . ARG A 1 179 ? -8.492 2.965 27.870 1.00 89.00 179 ARG A O 1
ATOM 1317 N N . GLU A 1 180 ? -10.178 1.521 27.520 1.00 89.56 180 GLU A N 1
ATOM 1318 C CA . GLU A 1 180 ? -10.209 0.977 28.883 1.00 89.56 180 GLU A CA 1
ATOM 1319 C C . GLU A 1 180 ? -8.929 0.186 29.206 1.00 89.56 180 GLU A C 1
ATOM 1321 O O . GLU A 1 180 ? -8.346 0.356 30.281 1.00 89.56 180 GLU A O 1
ATOM 1326 N N . ALA A 1 181 ? -8.433 -0.618 28.259 1.00 88.12 181 ALA A N 1
ATOM 1327 C CA . ALA A 1 181 ? -7.171 -1.346 28.388 1.00 88.12 181 ALA A CA 1
ATOM 1328 C C . ALA A 1 181 ? -5.975 -0.392 28.534 1.00 88.12 181 ALA A C 1
ATOM 1330 O O . ALA A 1 181 ? -5.152 -0.582 29.430 1.00 88.12 181 ALA A O 1
ATOM 1331 N N . GLN A 1 182 ? -5.924 0.672 27.722 1.00 86.88 182 GLN A N 1
ATOM 1332 C CA . GLN A 1 182 ? -4.899 1.717 27.815 1.00 86.88 182 GLN A CA 1
ATOM 1333 C C . GLN A 1 182 ? -4.950 2.458 29.156 1.00 86.88 182 GLN A C 1
ATOM 1335 O O . GLN A 1 182 ? -3.906 2.663 29.771 1.00 86.88 182 GLN A O 1
ATOM 1340 N N . ALA A 1 183 ? -6.145 2.816 29.635 1.00 87.19 183 ALA A N 1
ATOM 1341 C CA . ALA A 1 183 ? -6.324 3.486 30.925 1.00 87.19 183 ALA A CA 1
ATOM 1342 C C . ALA A 1 183 ? -5.918 2.597 32.114 1.00 87.19 183 ALA A C 1
ATOM 1344 O O . ALA A 1 183 ? -5.418 3.094 33.119 1.00 87.19 183 ALA A O 1
ATOM 1345 N N . THR A 1 184 ? -6.103 1.282 31.984 1.00 86.25 184 THR A N 1
ATOM 1346 C CA . THR A 1 184 ? -5.769 0.296 33.026 1.00 86.25 184 THR A CA 1
ATOM 1347 C C . THR A 1 184 ? -4.322 -0.209 32.916 1.00 86.25 184 THR A C 1
ATOM 1349 O O . THR A 1 184 ? -3.858 -0.944 33.784 1.00 86.25 184 THR A O 1
ATOM 1352 N N . GLY A 1 185 ? -3.593 0.153 31.853 1.00 82.12 185 GLY A N 1
ATOM 1353 C CA . GLY A 1 185 ? -2.238 -0.340 31.585 1.00 82.12 185 GLY A CA 1
ATOM 1354 C C . GLY A 1 185 ? -2.169 -1.828 31.213 1.00 82.12 185 GLY A C 1
ATOM 1355 O O . GLY A 1 185 ? -1.098 -2.427 31.292 1.00 82.12 185 GLY A O 1
ATOM 1356 N N . LYS A 1 186 ? -3.29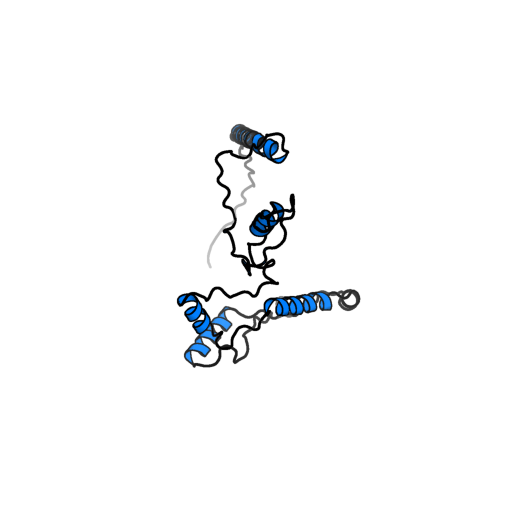5 -2.438 30.820 1.00 81.12 186 LYS A N 1
ATOM 1357 C CA . LYS A 1 186 ? -3.341 -3.826 30.334 1.00 81.12 186 LYS A CA 1
ATOM 1358 C C . LYS A 1 186 ? -2.822 -3.897 28.897 1.00 81.12 186 LYS A C 1
ATOM 1360 O O . LYS A 1 186 ? -2.906 -2.927 28.142 1.00 81.12 186 LYS A O 1
ATOM 1365 N N . ALA A 1 187 ? -2.285 -5.050 28.508 1.00 79.06 187 ALA A N 1
ATOM 1366 C CA . ALA A 1 187 ? -1.807 -5.252 27.146 1.00 79.06 187 ALA A CA 1
ATOM 1367 C C . ALA A 1 187 ? -2.985 -5.206 26.149 1.00 79.06 187 ALA A C 1
ATOM 1369 O O . ALA A 1 187 ? -4.052 -5.752 26.415 1.00 79.06 187 ALA A O 1
ATOM 1370 N N . LEU A 1 188 ? -2.820 -4.539 24.997 1.00 76.31 188 LEU A N 1
ATOM 1371 C CA . LEU A 1 188 ? -3.921 -4.333 24.034 1.00 76.31 188 LEU A CA 1
ATOM 1372 C C . LEU A 1 188 ? -4.438 -5.648 23.425 1.00 76.31 188 LEU A C 1
ATOM 1374 O O . LEU A 1 188 ? -5.596 -5.729 23.014 1.00 76.3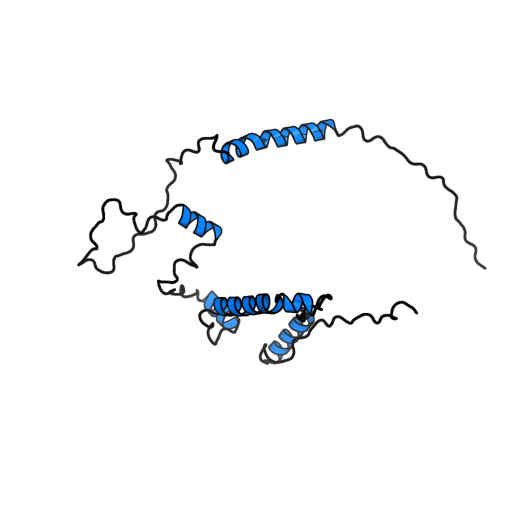1 188 LEU A O 1
ATOM 1378 N N . ASN A 1 189 ? -3.575 -6.659 23.372 1.00 76.50 189 ASN A N 1
ATOM 1379 C CA . ASN A 1 189 ? -3.852 -8.007 22.886 1.00 76.50 189 ASN A CA 1
ATOM 1380 C C . ASN A 1 189 ? -4.497 -8.922 23.942 1.00 76.50 189 ASN A C 1
ATOM 1382 O O . ASN A 1 189 ? -4.729 -10.090 23.649 1.00 76.50 189 ASN A O 1
ATOM 1386 N N . ASP A 1 190 ? -4.762 -8.418 25.148 1.00 70.38 190 ASP A N 1
ATOM 1387 C CA . ASP A 1 190 ? -5.400 -9.182 26.215 1.00 70.38 190 ASP A CA 1
ATOM 1388 C C . ASP A 1 190 ? -6.927 -8.976 26.200 1.00 70.38 190 ASP A C 1
ATOM 1390 O O . ASP A 1 190 ? -7.423 -7.842 26.234 1.00 70.38 190 ASP A O 1
ATOM 1394 N N . GLY A 1 191 ? -7.674 -10.081 26.135 1.00 73.25 191 GLY A N 1
ATOM 1395 C CA . GLY A 1 191 ? -9.139 -10.117 26.193 1.00 73.25 191 GLY A CA 1
ATOM 1396 C C . GLY A 1 191 ? -9.858 -10.503 24.893 1.00 73.25 191 GLY A C 1
ATOM 1397 O O . GLY A 1 191 ? -9.285 -10.552 23.808 1.00 73.25 191 GLY A O 1
ATOM 1398 N N . THR A 1 192 ? -11.155 -10.788 25.025 1.00 78.31 192 THR A N 1
ATOM 1399 C CA . THR A 1 192 ? -12.036 -11.162 23.911 1.00 78.31 192 THR A CA 1
ATOM 1400 C C . THR A 1 192 ? -12.373 -9.943 23.052 1.00 78.31 192 THR A C 1
ATOM 1402 O O . THR A 1 192 ? -12.796 -8.909 23.574 1.00 78.31 192 THR A O 1
ATOM 1405 N N . VAL A 1 193 ? -12.215 -10.071 21.734 1.00 83.38 193 VAL A N 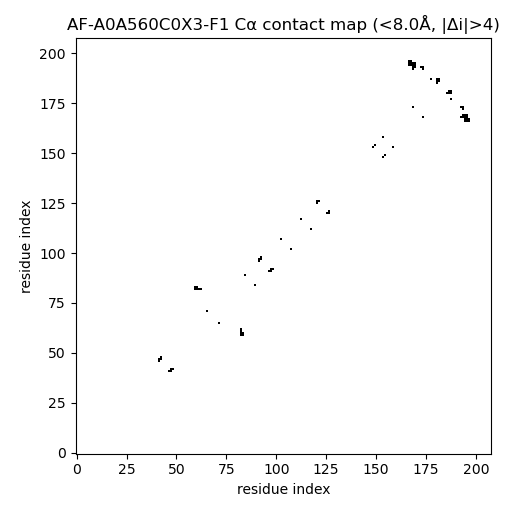1
ATOM 1406 C CA . VAL A 1 193 ? -12.585 -9.028 20.768 1.00 83.38 193 VAL A CA 1
ATOM 1407 C C . VAL A 1 193 ? -14.113 -9.023 20.603 1.00 83.38 193 VAL A C 1
ATOM 1409 O O . VAL A 1 193 ? -14.693 -10.080 20.357 1.00 83.38 193 VAL A O 1
ATOM 1412 N N . PRO A 1 194 ? -14.800 -7.877 20.766 1.00 82.19 194 PRO A N 1
ATOM 1413 C CA . PRO A 1 194 ? -16.247 -7.817 20.660 1.00 82.19 194 PRO A CA 1
ATOM 1414 C C . PRO A 1 194 ? -16.683 -7.943 19.200 1.00 82.19 194 PRO A C 1
ATOM 1416 O O . PRO A 1 194 ? -16.281 -7.158 18.343 1.00 82.19 194 PRO A O 1
ATOM 1419 N N . THR A 1 195 ? -17.580 -8.884 18.947 1.00 84.00 195 THR A N 1
ATOM 1420 C CA . THR A 1 195 ? -18.127 -9.179 17.624 1.00 84.00 195 THR A CA 1
ATOM 1421 C C . THR A 1 195 ? -19.560 -8.677 17.458 1.00 84.00 195 THR A C 1
ATOM 1423 O O . THR A 1 195 ? -20.355 -8.651 18.402 1.00 84.00 195 THR A O 1
ATOM 1426 N N . ILE A 1 196 ? -19.926 -8.350 16.216 1.00 81.00 196 ILE A N 1
ATOM 1427 C CA . ILE A 1 196 ? -21.309 -8.193 15.760 1.00 81.00 196 ILE A CA 1
ATOM 1428 C C . ILE A 1 196 ? -21.930 -9.569 15.472 1.00 81.00 196 ILE A C 1
ATOM 1430 O O . ILE A 1 196 ? -21.796 -10.112 14.374 1.00 81.00 196 ILE A O 1
ATOM 1434 N N . GLU A 1 197 ? -22.660 -10.129 16.435 1.00 72.44 197 GLU A N 1
ATOM 1435 C CA . GLU A 1 197 ? -23.475 -11.317 16.174 1.00 72.44 197 GLU A CA 1
ATOM 1436 C C . GLU A 1 197 ? -24.687 -10.953 15.306 1.00 72.44 197 GLU A C 1
ATOM 1438 O O . GLU A 1 197 ? -25.528 -10.120 15.668 1.00 72.44 197 GLU A O 1
ATOM 1443 N N . ARG A 1 198 ? -24.817 -11.604 14.147 1.00 66.88 198 ARG A N 1
ATOM 1444 C CA . ARG A 1 198 ? -26.036 -11.524 13.338 1.00 66.88 198 ARG A CA 1
ATOM 1445 C C . ARG A 1 198 ? -27.090 -12.442 13.950 1.00 66.88 198 ARG A C 1
ATOM 1447 O O . ARG A 1 198 ? -27.120 -13.635 13.664 1.00 66.88 198 ARG A O 1
ATOM 1454 N N . LYS A 1 199 ? -27.983 -11.885 14.773 1.00 65.75 199 LYS A N 1
ATOM 1455 C CA . LYS A 1 199 ? -29.168 -12.616 15.248 1.00 65.75 199 LYS A CA 1
ATOM 1456 C C . LYS A 1 199 ? -29.999 -13.057 14.041 1.00 65.75 199 LYS A C 1
ATOM 1458 O O . LYS A 1 199 ? -30.498 -12.216 13.289 1.00 65.75 199 LYS A O 1
ATOM 1463 N N . ARG A 1 200 ? -30.128 -14.371 13.834 1.00 64.75 200 ARG A N 1
ATOM 1464 C CA . ARG A 1 200 ? -31.046 -14.923 12.831 1.00 64.75 200 ARG A CA 1
ATOM 1465 C C . ARG A 1 200 ? -32.464 -14.598 13.278 1.00 64.75 200 ARG A C 1
ATOM 1467 O O . ARG A 1 200 ? -32.831 -14.912 14.407 1.00 64.75 200 ARG A O 1
ATOM 1474 N N . ARG A 1 201 ? -33.249 -13.967 12.403 1.00 62.06 201 ARG A N 1
ATOM 1475 C CA . ARG A 1 201 ? -34.686 -13.799 12.642 1.00 62.06 201 ARG A CA 1
ATOM 1476 C C . ARG A 1 201 ? -35.308 -15.182 12.756 1.00 62.06 201 ARG A C 1
ATOM 1478 O O . ARG A 1 201 ? -35.112 -16.014 11.866 1.00 62.06 201 ARG A O 1
ATOM 1485 N N . ALA A 1 202 ? -36.034 -15.424 13.840 1.00 73.44 202 ALA A N 1
ATOM 1486 C CA . ALA A 1 202 ? -36.804 -16.651 13.965 1.00 73.44 202 ALA A CA 1
ATOM 1487 C C . ALA A 1 202 ? -37.899 -16.655 12.880 1.00 73.44 202 ALA A C 1
ATOM 1489 O O . ALA A 1 202 ? -38.460 -15.596 12.584 1.00 73.44 202 ALA A O 1
ATOM 1490 N N . PRO A 1 203 ? -38.257 -17.814 12.297 1.00 75.50 203 PRO A N 1
ATOM 1491 C CA . PRO A 1 203 ? -39.252 -17.893 11.220 1.00 75.50 203 PRO A CA 1
ATOM 1492 C C . PRO A 1 203 ? -40.651 -17.373 11.609 1.00 75.50 203 PRO A C 1
ATOM 1494 O O . PRO A 1 203 ? -41.509 -17.240 10.744 1.00 75.50 203 PRO A O 1
ATOM 1497 N N . LEU A 1 204 ? -40.882 -17.053 12.889 1.00 70.50 204 LEU A N 1
ATOM 1498 C CA . LEU A 1 204 ? -42.160 -16.602 13.443 1.00 70.50 204 LEU A CA 1
ATOM 1499 C C . LEU A 1 204 ? -42.136 -15.164 14.003 1.00 70.50 204 LEU A C 1
ATOM 1501 O O . LEU A 1 204 ? -43.167 -14.688 14.464 1.00 70.50 204 LEU A O 1
ATOM 1505 N N . GLU A 1 205 ? -41.010 -14.441 13.940 1.00 64.44 205 GLU A N 1
ATOM 1506 C CA . GLU A 1 205 ? -40.868 -13.080 14.515 1.00 64.44 205 GLU A CA 1
ATOM 1507 C C . GLU A 1 205 ? -41.630 -11.977 13.746 1.00 64.44 205 GLU A C 1
ATOM 1509 O O . GLU A 1 205 ? -41.578 -10.810 14.122 1.00 64.44 205 GLU A O 1
ATOM 1514 N N . GLY A 1 206 ? -42.326 -12.329 12.661 1.00 63.66 206 GLY A N 1
ATOM 1515 C CA . GLY A 1 206 ? -43.175 -11.419 11.883 1.00 63.66 206 GLY A CA 1
ATOM 1516 C C . GLY A 1 206 ? -44.603 -11.924 11.660 1.00 63.66 206 GLY A C 1
ATOM 1517 O O . GLY A 1 206 ? -45.280 -11.397 10.781 1.00 63.66 206 GLY A O 1
ATOM 1518 N N . LEU A 1 207 ? -45.034 -12.964 12.388 1.00 66.00 207 LEU A N 1
ATOM 1519 C CA . LEU A 1 207 ? -46.349 -13.603 12.213 1.00 66.00 207 LEU A CA 1
ATOM 1520 C C . LEU A 1 207 ? -47.334 -13.323 13.369 1.00 66.00 207 LEU A C 1
ATOM 1522 O O . LEU A 1 207 ? -48.471 -13.787 13.311 1.00 66.00 207 LEU A O 1
ATOM 1526 N N . PHE A 1 208 ? -46.925 -12.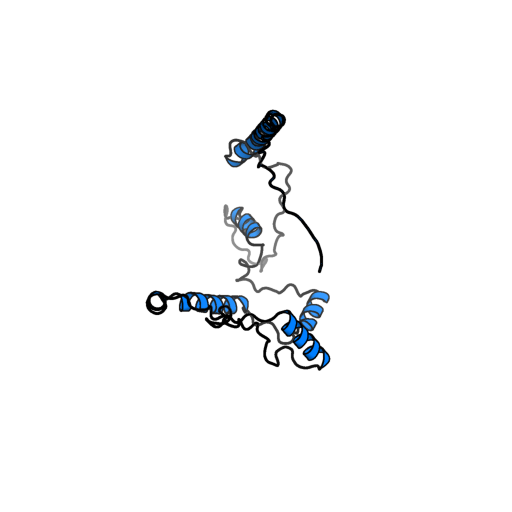554 14.384 1.00 54.50 208 PHE A N 1
ATOM 1527 C CA . PHE A 1 208 ? -47.778 -12.095 15.485 1.00 54.50 208 PHE A CA 1
ATOM 1528 C C . PHE A 1 208 ? -47.590 -10.599 15.730 1.00 54.50 208 PHE A C 1
ATOM 1530 O O . PHE A 1 208 ? -46.423 -10.146 15.681 1.00 54.50 208 PHE A O 1
#

Mean predicted aligned error: 21.52 Å

pLDDT: mean 72.14, std 13.63, range [36.75, 92.19]

Foldseek 3Di:
DDDDDDDDDDDDDDDPDDPPDCVVVVVVVVVVVVVVCPVVVCVVVPVDDDDDDPPDDDDWDDDDDDPDPVDDPDDDPPDDDPRDQDPVRVVCCVVVPPDDPPCPPPDPPPPPDDPVVVVVCVVVVCPPPDPVPVVVVVVVVVVCVVVVCDDPVNCVVCVDDDDDPDWAFDPVVLVVLQVVCVVVVHDSPDDDGHTDDDPDDDPCNPVD

Sequence (208 aa):
MLSFASSIARRSTRSLGRALGRGPLLGLALVALALTGCTDVRRSIGLDRTSPDEFTVVSRAPLTMPPSLTRLPEPRPGAARPQDATSSAVAAASVFGGSSRATAAGGRTATAGTAGESALIAQAGAKGGIEPGIRNKVDQETTQLVVADKSWIDSLLFWQTQEQPYEIVDPKKENQRLREAQATGKALNDGTVPTIERKRRAPLEGLF